Protein AF-A0A6A4H0X2-F1 (afdb_monomer)

Secondary structure (DSSP, 8-state):
----EEEEEEEEEETTEEEEEEEEEETTEEEEEEEEEP------TT--------------------------------------------------------------------S---PPTT---GGG-PPPP-SSS-EEEEEESSS-EEES-IIIIIHHHHTT-TT-EEEEESSHHHHHTT-

Structure (mmCIF, N/CA/C/O backbone):
data_AF-A0A6A4H0X2-F1
#
_entry.id   AF-A0A6A4H0X2-F1
#
loop_
_atom_site.group_PDB
_atom_site.id
_atom_site.type_symbol
_atom_site.label_atom_id
_atom_site.label_alt_id
_atom_site.label_comp_id
_atom_site.label_asym_id
_atom_site.label_entity_id
_atom_site.label_seq_id
_atom_site.pdbx_PDB_ins_code
_atom_site.Cartn_x
_atom_site.Cartn_y
_atom_site.Cartn_z
_atom_site.occupancy
_atom_site.B_iso_or_equiv
_atom_site.auth_seq_id
_atom_site.auth_comp_id
_atom_site.auth_asym_id
_atom_site.auth_atom_id
_atom_site.pdbx_PDB_model_num
ATOM 1 N N . MET A 1 1 ? -25.982 -10.007 22.399 1.00 69.56 1 MET A N 1
ATOM 2 C CA . MET A 1 1 ? -25.183 -8.911 22.996 1.00 69.56 1 MET A CA 1
ATOM 3 C C . MET A 1 1 ? -24.002 -8.639 22.076 1.00 69.56 1 MET A C 1
ATOM 5 O O . MET A 1 1 ? -23.432 -9.602 21.582 1.00 69.56 1 MET A O 1
ATOM 9 N N . ALA A 1 2 ? -23.667 -7.378 21.794 1.00 73.19 2 ALA A N 1
ATOM 10 C CA . ALA A 1 2 ? -22.527 -7.049 20.936 1.00 73.19 2 ALA A CA 1
ATOM 11 C C . ALA A 1 2 ? -21.223 -7.057 21.750 1.00 73.19 2 ALA A C 1
ATOM 13 O O . ALA A 1 2 ? -21.129 -6.372 22.768 1.00 73.19 2 ALA A O 1
ATOM 14 N N . HIS A 1 3 ? -20.213 -7.809 21.307 1.00 80.81 3 HIS A N 1
ATOM 15 C CA . HIS A 1 3 ? -18.890 -7.772 21.929 1.00 80.81 3 HIS A CA 1
ATOM 16 C C . HIS A 1 3 ? -18.131 -6.520 21.482 1.00 80.81 3 HIS A C 1
ATOM 18 O O . HIS A 1 3 ? -17.725 -6.417 20.325 1.00 80.81 3 HIS A O 1
ATOM 24 N N . ARG A 1 4 ? -17.888 -5.601 22.420 1.00 89.62 4 ARG A N 1
ATOM 25 C CA . ARG A 1 4 ? -16.833 -4.591 22.288 1.00 89.62 4 ARG A CA 1
ATOM 26 C C . ARG A 1 4 ? -15.490 -5.228 22.634 1.00 89.62 4 ARG A C 1
ATOM 28 O O . ARG A 1 4 ? -15.392 -5.947 23.627 1.00 89.62 4 ARG A O 1
ATOM 35 N N . ARG A 1 5 ? -14.464 -4.955 21.830 1.00 93.56 5 ARG A N 1
ATOM 36 C CA . ARG A 1 5 ? -13.060 -5.239 22.169 1.00 93.56 5 ARG A CA 1
ATOM 37 C C . ARG A 1 5 ? -12.299 -3.922 22.105 1.00 93.56 5 ARG A C 1
ATOM 39 O O . ARG A 1 5 ? -12.495 -3.167 21.161 1.00 93.56 5 ARG A O 1
ATOM 46 N N . CYS A 1 6 ? -11.468 -3.651 23.101 1.00 93.62 6 CYS A N 1
ATOM 47 C CA . CYS A 1 6 ? -10.600 -2.483 23.133 1.00 93.62 6 CYS A CA 1
ATOM 48 C C . CYS A 1 6 ? -9.176 -2.968 23.399 1.00 93.62 6 CYS A C 1
ATOM 50 O O . CYS A 1 6 ? -8.961 -3.782 24.300 1.00 93.62 6 CYS A O 1
ATOM 52 N N . PHE A 1 7 ? -8.230 -2.498 22.593 1.00 93.12 7 PHE A N 1
ATOM 53 C CA . PHE A 1 7 ? -6.805 -2.745 22.755 1.00 93.12 7 PHE A CA 1
ATOM 54 C C . PHE A 1 7 ? -6.112 -1.407 22.975 1.00 93.12 7 PHE A C 1
ATOM 56 O O . PHE A 1 7 ? -6.380 -0.446 22.257 1.00 93.12 7 PHE A O 1
ATOM 63 N N . HIS A 1 8 ? -5.209 -1.357 23.947 1.00 93.38 8 HIS A N 1
ATOM 64 C CA . HIS A 1 8 ? -4.413 -0.178 24.253 1.00 93.38 8 HIS A CA 1
ATOM 65 C C . HIS A 1 8 ? -2.932 -0.549 24.198 1.00 93.38 8 HIS A C 1
ATOM 67 O O . HIS A 1 8 ? -2.505 -1.500 24.855 1.00 93.38 8 HIS A O 1
ATOM 73 N N . ALA A 1 9 ? -2.158 0.201 23.423 1.00 91.31 9 ALA A N 1
ATOM 74 C CA . ALA A 1 9 ? -0.716 0.055 23.293 1.00 91.31 9 ALA A CA 1
ATOM 75 C C . ALA A 1 9 ? -0.062 1.433 23.405 1.00 91.31 9 ALA A C 1
ATOM 77 O O . ALA A 1 9 ? -0.603 2.415 22.911 1.00 91.31 9 ALA A O 1
ATOM 78 N N . ARG A 1 10 ? 1.114 1.513 24.025 1.00 91.62 10 ARG A N 1
ATOM 79 C CA . ARG A 1 10 ? 1.899 2.749 24.115 1.00 91.62 10 ARG A CA 1
ATOM 80 C C . ARG A 1 10 ? 3.258 2.500 23.479 1.00 91.62 10 ARG A C 1
ATOM 82 O O . ARG A 1 10 ? 3.943 1.552 23.858 1.00 91.62 10 ARG A O 1
ATOM 89 N N . ILE A 1 11 ? 3.613 3.317 22.493 1.00 91.38 11 ILE A N 1
ATOM 90 C CA . ILE A 1 11 ? 4.869 3.213 21.746 1.00 91.38 11 ILE A CA 1
ATOM 91 C C . ILE A 1 11 ? 5.747 4.401 22.120 1.00 91.38 11 ILE A C 1
ATOM 93 O O . ILE A 1 11 ? 5.325 5.552 22.012 1.00 91.38 11 ILE A O 1
ATOM 97 N N . LYS A 1 12 ? 6.980 4.116 22.541 1.00 90.25 12 LYS A N 1
ATOM 98 C CA . LYS A 1 12 ? 8.021 5.117 22.765 1.00 90.25 12 LYS A CA 1
ATOM 99 C C . LYS A 1 12 ? 8.954 5.125 21.554 1.00 90.25 12 LYS A C 1
ATOM 101 O O . LYS A 1 12 ? 9.532 4.090 21.233 1.00 90.25 12 LYS A O 1
ATOM 106 N N . TYR A 1 13 ? 9.053 6.261 20.866 1.00 83.06 13 TYR A N 1
ATOM 107 C CA . TYR A 1 13 ? 9.829 6.395 19.623 1.00 83.06 13 TYR A CA 1
ATOM 108 C C . TYR A 1 13 ? 11.233 6.957 19.861 1.00 83.06 13 TYR A C 1
ATOM 110 O O . TYR A 1 13 ? 12.161 6.579 19.159 1.00 83.06 13 TYR A O 1
ATOM 118 N N . ASN A 1 14 ? 11.370 7.850 20.844 1.00 82.88 14 ASN A N 1
ATOM 119 C CA . ASN A 1 14 ? 12.620 8.448 21.321 1.00 82.88 14 ASN A CA 1
ATOM 120 C C . ASN A 1 14 ? 12.504 8.667 22.839 1.00 82.88 14 ASN A C 1
ATOM 122 O O . ASN A 1 14 ? 11.418 8.494 23.398 1.00 82.88 14 ASN A O 1
ATOM 126 N N . ASP A 1 15 ? 13.582 9.089 23.504 1.00 84.06 15 ASP A N 1
ATOM 127 C CA . ASP A 1 15 ? 13.625 9.253 24.966 1.00 84.06 15 ASP A CA 1
ATOM 128 C C . ASP A 1 15 ? 12.510 10.136 25.552 1.00 84.06 15 ASP A C 1
ATOM 130 O O . ASP A 1 15 ? 12.003 9.815 26.629 1.00 84.06 15 ASP A O 1
ATOM 134 N N . ASP A 1 16 ? 12.034 11.131 24.799 1.00 82.06 16 ASP A N 1
ATOM 135 C CA . ASP A 1 16 ? 10.975 12.055 25.232 1.00 82.06 16 ASP A CA 1
ATOM 136 C C . ASP A 1 16 ? 9.689 11.993 24.382 1.00 82.06 16 ASP A C 1
ATOM 138 O O . ASP A 1 16 ? 8.782 12.800 24.580 1.00 82.06 16 ASP A O 1
ATOM 142 N N . ALA A 1 17 ? 9.588 11.074 23.412 1.00 85.38 17 ALA A N 1
ATOM 143 C CA . ALA A 1 17 ? 8.470 11.028 22.461 1.00 85.38 17 ALA A CA 1
ATOM 144 C C . ALA A 1 17 ? 7.667 9.725 22.568 1.00 85.38 17 ALA A C 1
ATOM 146 O O . ALA A 1 17 ? 8.172 8.636 22.273 1.00 85.38 17 ALA A O 1
ATOM 147 N N . GLU A 1 18 ? 6.387 9.851 22.918 1.00 90.62 18 GLU A N 1
ATOM 148 C CA . GLU A 1 18 ? 5.462 8.730 23.099 1.00 90.62 18 GLU A CA 1
ATOM 149 C C . GLU A 1 18 ? 4.174 8.928 22.290 1.00 90.62 18 GLU A C 1
ATOM 151 O O . GLU A 1 18 ? 3.680 10.051 22.149 1.00 90.62 18 GLU A O 1
ATOM 156 N N . ALA A 1 19 ? 3.592 7.830 21.806 1.00 90.81 19 ALA A N 1
ATOM 157 C CA . ALA A 1 19 ? 2.204 7.810 21.362 1.00 90.81 19 ALA A CA 1
ATOM 158 C C . ALA A 1 19 ? 1.408 6.718 22.077 1.00 90.81 19 ALA A C 1
ATOM 160 O O . ALA A 1 19 ? 1.847 5.568 22.171 1.00 90.81 19 ALA A O 1
ATOM 161 N N . ASP A 1 20 ? 0.208 7.076 22.522 1.00 91.75 20 ASP A N 1
ATOM 162 C CA . ASP A 1 20 ? -0.813 6.120 22.941 1.00 91.75 20 ASP A CA 1
ATOM 163 C C . ASP A 1 20 ? -1.655 5.732 21.722 1.00 91.75 20 ASP A C 1
ATOM 165 O O . ASP A 1 20 ? -2.138 6.597 20.991 1.00 91.75 20 ASP A O 1
ATOM 169 N N . ILE A 1 21 ? -1.847 4.435 21.504 1.00 90.31 21 ILE A N 1
ATOM 170 C CA . ILE A 1 21 ? -2.659 3.853 20.435 1.00 90.31 21 ILE A CA 1
ATOM 171 C C . ILE A 1 21 ? -3.807 3.087 21.086 1.00 90.31 21 ILE A C 1
ATOM 173 O O . ILE A 1 21 ? -3.590 2.136 21.838 1.00 90.31 21 ILE A O 1
ATOM 177 N N . THR A 1 22 ? -5.037 3.475 20.764 1.00 92.31 22 THR A N 1
ATOM 178 C CA . THR A 1 22 ? -6.257 2.778 21.185 1.00 92.31 22 THR A CA 1
ATOM 179 C C . THR A 1 22 ? -6.975 2.237 19.958 1.00 92.31 22 THR A C 1
ATOM 181 O O . THR A 1 22 ? -7.306 3.000 19.051 1.00 92.31 22 THR A O 1
ATOM 184 N N . ILE A 1 23 ? -7.225 0.929 19.928 1.00 89.56 23 ILE A N 1
ATOM 185 C CA . ILE A 1 23 ? -7.974 0.251 18.867 1.00 89.56 23 ILE A CA 1
ATOM 186 C C . ILE A 1 23 ? -9.284 -0.264 19.464 1.00 89.56 23 ILE A C 1
ATOM 188 O O . ILE A 1 23 ? -9.283 -1.212 20.253 1.00 89.56 23 ILE A O 1
ATOM 192 N N . GLU A 1 24 ? -10.404 0.342 19.079 1.00 90.69 24 GLU A N 1
ATOM 193 C CA . GLU A 1 24 ? -11.743 -0.101 19.469 1.00 90.69 24 GLU A CA 1
ATOM 194 C C . GLU A 1 24 ? -12.426 -0.855 18.325 1.00 90.69 24 GLU A C 1
ATOM 196 O O . GLU A 1 24 ? -12.634 -0.314 17.240 1.00 90.69 24 GLU A O 1
ATOM 201 N N . CYS A 1 25 ? -12.840 -2.094 18.582 1.00 86.69 25 CYS A N 1
ATOM 202 C CA . CYS A 1 25 ? -13.628 -2.901 17.655 1.00 86.69 25 CYS A CA 1
ATOM 203 C C . CYS A 1 25 ? -15.083 -2.976 18.140 1.00 86.69 25 CYS A C 1
ATOM 205 O O . CYS A 1 25 ? -15.364 -3.511 19.221 1.00 86.69 25 CYS A O 1
ATOM 207 N N . HIS A 1 26 ? -16.017 -2.481 17.327 1.00 88.94 26 HIS A N 1
ATOM 208 C CA . HIS A 1 26 ? -17.450 -2.466 17.625 1.00 88.94 26 HIS A CA 1
ATOM 209 C C . HIS A 1 26 ? -18.278 -2.678 16.354 1.00 88.94 26 HIS A C 1
ATOM 211 O O . HIS A 1 26 ? -18.141 -1.927 15.395 1.00 88.94 26 HIS A O 1
ATOM 217 N N . ASN A 1 27 ? -19.169 -3.676 16.349 1.00 83.94 27 ASN A N 1
ATOM 218 C CA . ASN A 1 27 ? -20.097 -3.962 15.242 1.00 83.94 27 ASN A CA 1
ATOM 219 C C . ASN A 1 27 ? -19.425 -3.989 13.851 1.00 83.94 27 ASN A C 1
ATOM 221 O O . ASN A 1 27 ? -19.920 -3.390 12.901 1.00 83.94 27 ASN A O 1
ATOM 225 N N . ASN A 1 28 ? -18.287 -4.685 13.747 1.00 78.81 28 ASN A N 1
ATOM 226 C CA . ASN A 1 28 ? -17.459 -4.796 12.537 1.00 78.81 28 ASN A CA 1
ATOM 227 C C . ASN A 1 28 ? -16.791 -3.488 12.049 1.00 78.81 28 ASN A C 1
ATOM 229 O O . ASN A 1 28 ? -16.163 -3.487 10.996 1.00 78.81 28 ASN A O 1
ATOM 233 N N . MET A 1 29 ? -16.874 -2.399 12.819 1.00 75.81 29 MET A N 1
ATOM 234 C CA . MET A 1 29 ? -16.047 -1.202 12.654 1.00 75.81 29 MET A CA 1
ATOM 235 C C . MET A 1 29 ? -14.823 -1.302 13.572 1.00 75.81 29 MET A C 1
ATOM 237 O O . MET A 1 29 ? -14.950 -1.693 14.737 1.00 75.81 29 MET A O 1
ATOM 241 N N . VAL A 1 30 ? -13.654 -0.927 13.053 1.00 82.12 30 VAL A N 1
ATOM 242 C CA . VAL A 1 30 ? -12.416 -0.763 13.825 1.00 82.12 30 VAL A CA 1
ATOM 243 C C . VAL A 1 30 ? -12.054 0.717 13.826 1.00 82.12 30 VAL A C 1
ATOM 245 O O . VAL A 1 30 ? -11.853 1.303 12.764 1.00 82.12 30 VAL A O 1
ATOM 248 N N . THR A 1 31 ? -11.980 1.311 15.013 1.00 83.06 31 THR A N 1
ATOM 249 C CA . THR A 1 31 ? -11.535 2.689 15.228 1.00 83.06 31 THR A CA 1
ATOM 250 C C . THR A 1 31 ? -10.136 2.659 15.822 1.00 83.06 31 THR A C 1
ATOM 252 O O . THR A 1 31 ? -9.965 2.196 16.948 1.00 83.06 31 THR A O 1
ATOM 255 N N . THR A 1 32 ? -9.148 3.181 15.098 1.00 85.69 32 THR A N 1
ATOM 256 C CA . THR A 1 32 ? -7.786 3.369 15.615 1.00 85.69 32 THR A CA 1
ATOM 257 C C . THR A 1 32 ? -7.566 4.842 15.929 1.00 85.69 32 THR A C 1
ATOM 259 O O . THR A 1 32 ? -7.450 5.657 15.016 1.00 85.69 32 THR A O 1
ATOM 262 N N . THR A 1 33 ? -7.480 5.165 17.215 1.00 84.38 33 THR A N 1
ATOM 263 C CA . THR A 1 33 ? -7.109 6.489 17.723 1.00 84.38 33 THR A CA 1
ATOM 264 C C . THR A 1 33 ? -5.638 6.463 18.117 1.00 84.38 33 THR A C 1
ATOM 266 O O . THR A 1 33 ? -5.214 5.556 18.833 1.00 84.38 33 THR A O 1
ATOM 269 N N . VAL A 1 34 ? -4.865 7.466 17.704 1.00 86.75 34 VAL A N 1
ATOM 270 C CA . VAL A 1 34 ? -3.481 7.653 18.160 1.00 86.75 34 VAL A CA 1
ATOM 271 C C . VAL A 1 34 ? -3.331 9.053 18.732 1.00 86.75 34 VAL A C 1
ATOM 273 O O . VAL A 1 34 ? -3.768 10.026 18.119 1.00 86.75 34 VAL A O 1
ATOM 276 N N . VAL A 1 35 ? -2.709 9.154 19.903 1.00 88.50 35 VAL A N 1
ATOM 277 C CA . VAL A 1 35 ? -2.444 10.416 20.594 1.00 88.50 35 VAL A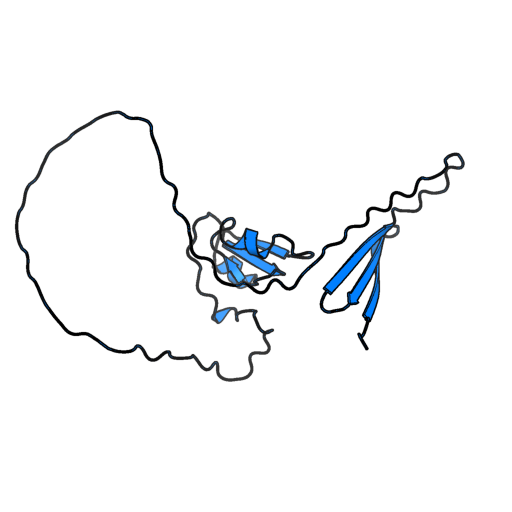 CA 1
ATOM 278 C C . VAL A 1 35 ? -0.940 10.558 20.763 1.00 88.50 35 VAL A C 1
ATOM 280 O O . VAL A 1 35 ? -0.332 9.853 21.565 1.00 88.50 35 VAL A O 1
ATOM 283 N N . PHE A 1 36 ? -0.339 11.478 20.012 1.00 86.00 36 PHE A N 1
ATOM 284 C CA . PHE A 1 36 ? 1.063 11.848 20.179 1.00 86.00 36 PHE A CA 1
ATOM 285 C C . PHE A 1 36 ? 1.208 12.798 21.367 1.00 86.00 36 PHE A C 1
ATOM 287 O O . PHE A 1 36 ? 0.575 13.858 21.398 1.00 86.00 36 PHE A O 1
ATOM 294 N N . ARG A 1 37 ? 2.059 12.441 22.330 1.00 83.94 37 ARG A N 1
ATOM 295 C CA . ARG A 1 37 ? 2.452 13.339 23.418 1.00 83.94 37 ARG A CA 1
ATOM 296 C C . ARG A 1 37 ? 3.769 14.016 23.027 1.00 83.94 37 ARG A C 1
ATOM 298 O O . ARG A 1 37 ? 4.749 13.304 22.798 1.00 83.94 37 ARG A O 1
ATOM 305 N N . PRO A 1 38 ? 3.819 15.356 22.913 1.00 79.75 38 PRO A N 1
ATOM 306 C CA . PRO A 1 38 ? 5.094 16.040 22.751 1.00 79.75 38 PRO A CA 1
ATOM 307 C C . PRO A 1 38 ? 5.959 15.834 24.007 1.00 79.75 38 PRO A C 1
ATOM 309 O O . PRO A 1 38 ? 5.399 15.613 25.088 1.00 79.75 38 PRO A O 1
ATOM 312 N N . PRO A 1 39 ? 7.294 15.955 23.887 1.00 77.69 39 PRO A N 1
ATOM 313 C CA . PRO A 1 39 ? 8.191 16.034 25.031 1.00 77.69 39 PRO A CA 1
ATOM 314 C C . PRO A 1 39 ? 7.661 16.998 26.087 1.00 77.69 39 PRO A C 1
ATOM 316 O O . PRO A 1 39 ? 7.224 18.105 25.757 1.00 77.69 39 PRO A O 1
ATOM 319 N N . ALA A 1 40 ? 7.727 16.595 27.355 1.00 73.56 40 ALA A N 1
ATOM 320 C CA . ALA A 1 40 ? 7.512 17.515 28.458 1.00 73.56 40 ALA A CA 1
ATOM 321 C C . ALA A 1 40 ? 8.663 18.530 28.448 1.00 73.56 40 ALA A C 1
ATOM 323 O O . ALA A 1 40 ? 9.742 18.263 28.973 1.00 73.56 40 ALA A O 1
ATOM 324 N N . THR A 1 41 ? 8.456 19.681 27.801 1.00 73.38 41 THR A N 1
ATOM 325 C CA . THR A 1 41 ? 9.399 20.798 27.884 1.00 73.38 41 THR A CA 1
ATOM 326 C C . THR A 1 41 ? 9.601 21.133 29.359 1.00 73.38 41 THR A C 1
ATOM 328 O O . THR A 1 41 ? 8.590 21.360 30.029 1.00 73.38 41 THR A O 1
ATOM 331 N N . PRO A 1 42 ? 10.848 21.156 29.869 1.00 76.31 42 PRO A N 1
ATOM 332 C CA . PRO A 1 42 ? 11.107 21.420 31.279 1.00 76.31 42 PRO A CA 1
ATOM 333 C C . PRO A 1 42 ? 10.451 22.742 31.679 1.00 76.31 42 PRO A C 1
ATOM 335 O O . PRO A 1 42 ? 10.579 23.730 30.952 1.00 76.31 42 PRO A O 1
ATOM 338 N N . ASP A 1 43 ? 9.712 22.716 32.792 1.00 57.97 43 ASP A N 1
ATOM 339 C CA . ASP A 1 43 ? 8.753 23.755 33.172 1.00 57.97 43 ASP A CA 1
ATOM 340 C C . ASP A 1 43 ? 9.341 25.164 33.054 1.00 57.97 43 ASP A C 1
ATOM 342 O O . ASP A 1 43 ? 10.184 25.582 33.849 1.00 57.97 43 ASP A O 1
ATOM 346 N N . SER A 1 44 ? 8.847 25.920 32.071 1.00 63.47 44 SER A N 1
ATOM 347 C CA . SER A 1 44 ? 9.063 27.360 31.988 1.00 63.47 44 SER A CA 1
ATOM 348 C C . SER A 1 44 ? 7.879 28.032 32.692 1.00 63.47 44 SER A C 1
ATOM 350 O O . SER A 1 44 ? 6.763 28.011 32.160 1.00 63.47 44 SER A O 1
ATOM 352 N N . PRO A 1 45 ? 8.053 28.567 33.916 1.00 67.00 45 PRO A N 1
ATOM 353 C CA . PRO A 1 45 ? 6.936 28.884 34.801 1.00 67.00 45 PRO A CA 1
ATOM 354 C C . PRO A 1 45 ? 6.257 30.203 34.405 1.00 67.00 45 PRO A C 1
ATOM 356 O O . PRO A 1 45 ? 6.504 31.240 35.022 1.00 67.00 45 PRO A O 1
ATOM 359 N N . SER A 1 46 ? 5.435 30.216 33.346 1.00 56.72 46 SER A N 1
ATOM 360 C CA . SER A 1 46 ? 4.612 31.403 33.015 1.00 56.72 46 SER A CA 1
ATOM 361 C C . SER A 1 46 ? 3.429 31.243 32.042 1.00 56.72 46 SER A C 1
ATOM 363 O O . SER A 1 46 ? 2.707 32.227 31.880 1.00 56.72 46 SER A O 1
ATOM 365 N N . GLN A 1 47 ? 3.161 30.090 31.403 1.00 59.12 47 GLN A N 1
ATOM 366 C CA . GLN A 1 47 ? 2.036 29.985 30.446 1.00 59.12 47 GLN A CA 1
ATOM 367 C C . GLN A 1 47 ? 1.013 28.870 30.735 1.00 59.12 47 GLN A C 1
ATOM 369 O O . GLN A 1 47 ? 1.390 27.734 31.010 1.00 59.12 47 GLN A O 1
ATOM 374 N N . PRO A 1 48 ? -0.304 29.150 30.602 1.00 62.59 48 PRO A N 1
ATOM 375 C CA . PRO A 1 48 ? -1.333 28.117 30.598 1.00 62.59 48 PRO A CA 1
ATOM 376 C C . PRO A 1 48 ? -1.297 27.349 29.266 1.00 62.59 48 PRO A C 1
ATOM 378 O O . PRO A 1 48 ? -1.788 27.819 28.237 1.00 62.59 48 PRO A O 1
ATOM 381 N N . HIS A 1 49 ? -0.708 26.154 29.281 1.00 52.66 49 HIS A N 1
ATOM 382 C CA . HIS A 1 49 ? -0.559 25.318 28.090 1.00 52.66 49 HIS A CA 1
ATOM 383 C C . HIS A 1 49 ? -1.912 24.792 27.584 1.00 52.66 49 HIS A C 1
ATOM 385 O O . HIS A 1 49 ? -2.572 23.968 28.219 1.00 52.66 49 HIS A O 1
ATOM 391 N N . ARG A 1 50 ? -2.313 25.234 26.387 1.00 51.75 50 ARG A N 1
ATOM 392 C CA . ARG A 1 50 ? -3.490 24.716 25.679 1.00 51.75 50 ARG A CA 1
ATOM 393 C C . ARG A 1 50 ? -3.136 23.410 24.962 1.00 51.75 50 ARG A C 1
ATOM 395 O O . ARG A 1 50 ? -2.698 23.432 23.811 1.00 51.75 50 ARG A O 1
ATOM 402 N N . SER A 1 51 ? -3.350 22.275 25.628 1.00 56.28 51 SER A N 1
ATOM 403 C CA . SER A 1 51 ? -3.172 20.943 25.032 1.00 56.28 51 SER A CA 1
ATOM 404 C C . SER A 1 51 ? -3.993 20.803 23.749 1.00 56.28 51 SER A C 1
ATOM 406 O O . SER A 1 51 ? -5.223 20.779 23.780 1.00 56.28 51 SER A O 1
ATOM 408 N N . THR A 1 52 ? -3.311 20.716 22.607 1.00 49.22 52 THR A N 1
ATOM 409 C CA . THR A 1 52 ? -3.953 20.596 21.293 1.00 49.22 52 THR A CA 1
ATOM 410 C C . THR A 1 52 ? -3.983 19.125 20.890 1.00 49.22 52 THR A C 1
ATOM 412 O O . THR A 1 52 ? -3.070 18.629 20.238 1.00 49.22 52 THR A O 1
ATOM 415 N N . SER A 1 53 ? -5.026 18.413 21.323 1.00 47.31 53 SER A N 1
ATOM 416 C CA . SER A 1 53 ? -5.266 17.025 20.916 1.00 47.31 53 SER A CA 1
ATOM 417 C C . SER A 1 53 ? -5.732 16.984 19.463 1.00 47.31 53 SER A C 1
ATOM 419 O O . SER A 1 53 ? -6.824 17.463 19.152 1.00 47.31 53 SER A O 1
ATOM 421 N N . VAL A 1 54 ? -4.931 16.392 18.578 1.00 47.53 54 VAL A N 1
ATOM 422 C CA . VAL A 1 54 ? -5.311 16.137 17.183 1.00 47.53 54 VAL A CA 1
ATOM 423 C C . VAL A 1 54 ? -5.799 14.697 17.075 1.00 47.53 54 VAL A C 1
ATOM 425 O O . VAL A 1 54 ? -5.020 13.778 16.840 1.00 47.53 54 VAL A O 1
ATOM 428 N N . SER A 1 55 ? -7.100 14.499 17.276 1.00 45.97 55 SER A N 1
ATOM 429 C CA . SER A 1 55 ? -7.735 13.190 17.113 1.00 45.97 55 SER A CA 1
ATOM 430 C C . SER A 1 55 ? -8.058 12.943 15.641 1.00 45.97 55 SER A C 1
ATOM 432 O O . SER A 1 55 ? -8.870 13.664 15.061 1.00 45.97 55 SER A O 1
ATOM 434 N N . TYR A 1 56 ? -7.462 11.911 15.047 1.00 53.62 56 TYR A N 1
ATOM 435 C CA . TYR A 1 56 ? -7.868 11.403 13.739 1.00 53.62 56 TYR A CA 1
ATOM 436 C C . TYR A 1 56 ? -8.706 10.133 13.889 1.00 53.62 56 TYR A C 1
ATOM 438 O O . TYR A 1 56 ? -8.311 9.199 14.583 1.00 53.62 56 TYR A O 1
ATOM 446 N N . THR A 1 57 ? -9.857 10.101 13.215 1.00 44.25 57 THR A N 1
ATOM 447 C CA . THR A 1 57 ? -10.786 8.966 13.238 1.00 44.25 57 THR A CA 1
ATOM 448 C C . THR A 1 57 ? -10.948 8.418 11.826 1.00 44.25 57 THR A C 1
ATOM 450 O O . THR A 1 57 ? -11.705 8.961 11.022 1.00 44.25 57 THR A O 1
ATOM 453 N N . THR A 1 58 ? -10.241 7.333 11.509 1.00 50.50 58 THR A N 1
ATOM 454 C CA . THR A 1 58 ? -10.384 6.654 10.213 1.00 50.50 58 THR A CA 1
ATOM 455 C C . THR A 1 58 ? -11.537 5.655 10.282 1.00 50.50 58 THR A C 1
ATOM 457 O O . THR A 1 58 ? -11.388 4.549 10.798 1.00 50.50 58 THR A O 1
ATOM 460 N N . HIS A 1 59 ? -12.706 6.044 9.775 1.00 44.75 59 HIS A N 1
ATOM 461 C CA . HIS A 1 59 ? -13.883 5.176 9.722 1.00 44.75 59 HIS A CA 1
ATOM 462 C C . HIS A 1 59 ? -13.815 4.212 8.529 1.00 44.75 59 HIS A C 1
ATOM 464 O O . HIS A 1 59 ? -14.229 4.555 7.422 1.00 44.75 59 HIS A O 1
ATOM 470 N N . HIS A 1 60 ? -13.360 2.980 8.756 1.00 45.84 60 HIS A N 1
ATOM 471 C CA . HIS A 1 60 ? -13.520 1.907 7.774 1.00 45.84 60 HIS A CA 1
ATOM 472 C C . HIS A 1 60 ? -14.919 1.281 7.896 1.00 45.84 60 HIS A C 1
ATOM 474 O O . HIS A 1 60 ? -15.182 0.505 8.817 1.00 45.84 60 HIS A O 1
ATOM 480 N N . LEU A 1 61 ? -15.815 1.597 6.953 1.00 47.34 61 LEU A N 1
ATOM 481 C CA . LEU A 1 61 ? -16.990 0.760 6.692 1.00 47.34 61 LEU A CA 1
ATOM 482 C C . LEU A 1 61 ? -16.600 -0.404 5.763 1.00 47.34 61 LEU A C 1
ATOM 484 O O . LEU A 1 61 ? -15.881 -0.178 4.788 1.00 47.34 61 LEU A O 1
ATOM 488 N N . PRO A 1 62 ? -17.134 -1.619 5.977 1.00 41.47 62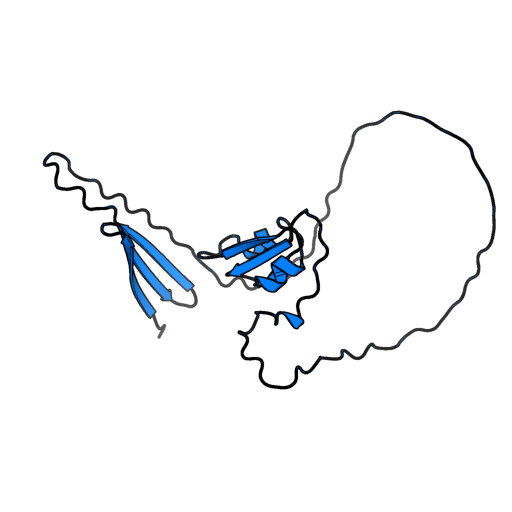 PRO A N 1
ATOM 489 C CA . PRO A 1 62 ? -17.055 -2.690 4.991 1.00 41.47 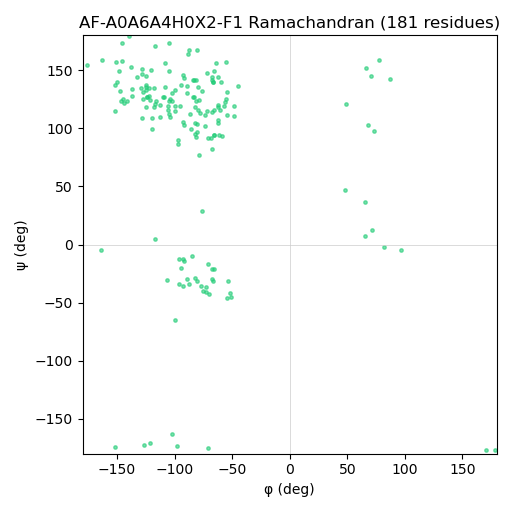62 PRO A CA 1
ATOM 490 C C . PRO A 1 62 ? -17.974 -2.362 3.801 1.00 41.47 62 PRO A C 1
ATOM 492 O O . PRO A 1 62 ? -19.166 -2.676 3.815 1.00 41.47 62 PRO A O 1
ATOM 495 N N . GLN A 1 63 ? -17.441 -1.704 2.768 1.00 43.91 63 GLN A N 1
ATOM 496 C CA . GLN A 1 63 ? -18.184 -1.471 1.528 1.00 43.91 63 GLN A CA 1
ATOM 497 C C . GLN A 1 63 ? -18.296 -2.765 0.715 1.00 43.91 63 GLN A C 1
ATOM 499 O O . GLN A 1 63 ? -17.323 -3.265 0.160 1.00 43.91 63 GLN A O 1
ATOM 504 N N . ASN A 1 64 ? -19.521 -3.282 0.634 1.00 46.72 64 ASN A N 1
ATOM 505 C CA . ASN A 1 64 ? -19.906 -4.370 -0.256 1.00 46.72 64 ASN A CA 1
ATOM 506 C C . ASN A 1 64 ? -20.130 -3.807 -1.680 1.00 46.72 64 ASN A C 1
ATOM 508 O O . ASN A 1 64 ? -21.037 -2.985 -1.846 1.00 46.72 64 ASN A O 1
ATOM 512 N N . PRO A 1 65 ? -19.338 -4.183 -2.703 1.00 51.88 65 PRO A N 1
ATOM 513 C CA . PRO A 1 65 ? -19.444 -3.587 -4.032 1.00 51.88 65 PRO A CA 1
ATOM 514 C C . PRO A 1 65 ? -20.598 -4.209 -4.833 1.00 51.88 65 PRO A C 1
ATOM 516 O O . PRO A 1 65 ? -20.482 -5.307 -5.376 1.00 51.88 65 PRO A O 1
ATOM 519 N N . ILE A 1 66 ? -21.714 -3.484 -4.947 1.00 47.50 66 ILE A N 1
ATOM 520 C CA . ILE A 1 66 ? -22.795 -3.811 -5.889 1.00 47.50 66 ILE A CA 1
ATOM 521 C C . ILE A 1 66 ? -22.517 -3.125 -7.234 1.00 47.50 66 ILE A C 1
ATOM 523 O O . ILE A 1 66 ? -22.108 -1.966 -7.286 1.00 47.50 66 ILE A O 1
ATOM 527 N N . ALA A 1 67 ? -22.723 -3.867 -8.323 1.00 51.03 67 ALA A N 1
ATOM 528 C CA . ALA A 1 67 ? -22.378 -3.468 -9.683 1.00 51.03 67 ALA A CA 1
ATOM 529 C C . ALA A 1 67 ? -23.116 -2.209 -10.186 1.00 51.03 67 ALA A C 1
ATOM 531 O O . ALA A 1 67 ? -24.312 -2.035 -9.955 1.00 51.03 67 ALA A O 1
ATOM 532 N N . GLY A 1 68 ? -22.409 -1.391 -10.973 1.00 37.59 68 GLY A N 1
ATOM 533 C CA . GLY A 1 68 ? -22.955 -0.252 -11.715 1.00 37.59 68 GLY A CA 1
ATOM 534 C C . GLY A 1 68 ? -22.131 0.027 -12.976 1.00 37.59 68 GLY A C 1
ATOM 535 O O . GLY A 1 68 ? -20.951 0.357 -12.892 1.00 37.59 68 GLY A O 1
ATOM 536 N N . SER A 1 69 ? -22.744 -0.157 -14.147 1.00 51.56 69 SER A N 1
ATOM 537 C CA . SER A 1 69 ? -22.119 -0.029 -15.476 1.00 51.56 69 SER A CA 1
ATOM 538 C C . SER A 1 69 ? -22.003 1.436 -15.964 1.00 51.56 69 SER A C 1
ATOM 540 O O . SER A 1 69 ? -22.570 2.333 -15.340 1.00 51.56 69 SER A O 1
ATOM 542 N N . PRO A 1 70 ? -21.226 1.721 -17.035 1.00 61.78 70 PRO A N 1
ATOM 543 C CA . PRO A 1 70 ? -20.664 3.053 -17.273 1.00 61.78 70 PRO A CA 1
ATOM 544 C C . PRO A 1 70 ? -21.580 3.992 -18.070 1.00 61.78 70 PRO A C 1
ATOM 546 O O . PRO A 1 70 ? -22.474 3.553 -18.790 1.00 61.78 70 PRO A O 1
ATOM 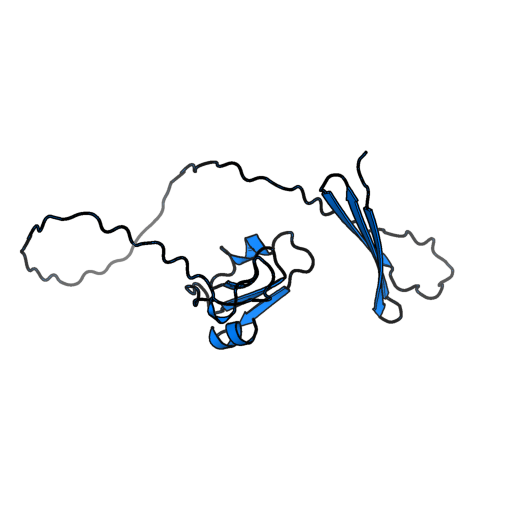549 N N . SER A 1 71 ? -21.269 5.293 -18.030 1.00 45.91 71 SER A N 1
ATOM 550 C CA . SER A 1 71 ? -21.841 6.294 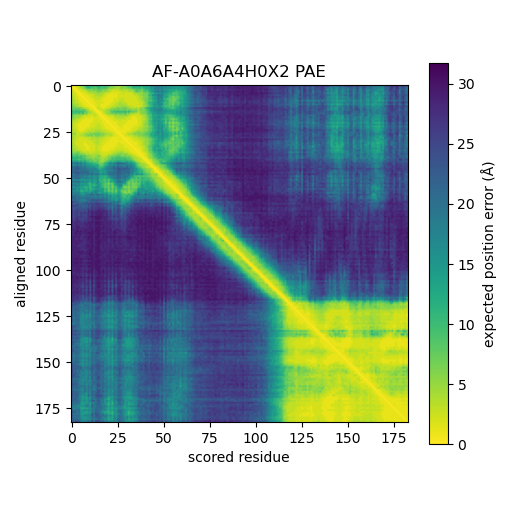-18.936 1.00 45.91 71 SER A CA 1
ATOM 551 C C . SER A 1 71 ? -20.742 7.055 -19.677 1.00 45.91 71 SER A C 1
ATOM 553 O O . SER A 1 71 ? -19.811 7.589 -19.076 1.00 45.91 71 SER A O 1
ATOM 555 N N . LEU A 1 72 ? -20.854 7.079 -21.004 1.00 56.75 72 LEU A N 1
ATOM 556 C CA . LEU A 1 72 ? -19.965 7.800 -21.909 1.00 56.75 72 LEU A CA 1
ATOM 557 C C . LEU A 1 72 ? -20.367 9.278 -21.979 1.00 56.75 72 LEU A C 1
ATOM 559 O O . LEU A 1 72 ? -21.546 9.608 -22.098 1.00 56.75 72 LEU A O 1
ATOM 563 N N . SER A 1 73 ? -19.390 10.179 -22.046 1.00 48.03 73 SER A N 1
ATOM 564 C CA . SER A 1 73 ? -19.603 11.512 -22.617 1.00 48.03 73 SER A CA 1
ATOM 565 C C . SER A 1 73 ? -18.364 11.972 -23.372 1.00 48.03 73 SER A C 1
ATOM 567 O O . SER A 1 73 ? -17.256 12.003 -22.848 1.00 48.03 73 SER A O 1
ATOM 569 N N . ALA A 1 74 ? -18.575 12.259 -24.653 1.00 46.53 74 ALA A N 1
ATOM 570 C CA . ALA A 1 74 ? -17.554 12.657 -25.614 1.00 46.53 74 ALA A CA 1
ATOM 571 C C . ALA A 1 74 ? -17.507 14.190 -25.785 1.00 46.53 74 ALA A C 1
ATOM 573 O O . ALA A 1 74 ? -18.288 14.901 -25.159 1.00 46.53 74 ALA A O 1
ATOM 574 N N . ARG A 1 75 ? -16.691 14.641 -26.760 1.00 47.91 75 ARG A N 1
ATOM 575 C CA . ARG A 1 75 ? -16.550 16.005 -27.335 1.00 47.91 75 ARG A CA 1
ATOM 576 C C . ARG A 1 75 ? -15.578 16.978 -26.627 1.00 47.91 75 ARG A C 1
ATOM 578 O O . ARG A 1 75 ? -15.564 17.041 -25.412 1.00 47.91 75 ARG A O 1
ATOM 585 N N . ARG A 1 76 ? -14.819 17.840 -27.342 1.00 44.69 76 ARG A N 1
ATOM 586 C CA . ARG A 1 76 ? -14.416 17.910 -28.784 1.00 44.69 76 ARG A CA 1
ATOM 587 C C . ARG A 1 76 ? -13.444 19.093 -29.014 1.00 44.69 76 ARG A C 1
ATOM 589 O O . ARG A 1 76 ? -13.674 20.138 -28.419 1.00 44.69 76 ARG A O 1
ATOM 596 N N . THR A 1 77 ? -12.594 19.021 -30.058 1.00 42.16 77 THR A N 1
ATOM 597 C CA . THR A 1 77 ? -11.949 20.172 -30.779 1.00 42.16 77 THR A CA 1
ATOM 598 C C . THR A 1 77 ? -10.927 21.013 -29.974 1.00 42.16 77 THR A C 1
ATOM 600 O O . THR A 1 77 ? -11.042 21.099 -28.766 1.00 42.16 77 THR A O 1
ATOM 603 N N . THR A 1 78 ? -9.889 21.677 -30.515 1.00 49.03 78 THR A N 1
ATOM 604 C CA . THR A 1 78 ? -9.296 21.848 -31.878 1.00 49.03 78 THR A CA 1
ATOM 605 C C . THR A 1 78 ? -7.774 21.494 -31.807 1.00 49.03 78 THR A C 1
ATOM 607 O O . THR A 1 78 ? -7.362 21.002 -30.765 1.00 49.03 78 THR A O 1
ATOM 610 N N . ARG A 1 79 ? -6.853 21.647 -32.783 1.00 42.59 79 ARG A N 1
ATOM 611 C CA . ARG A 1 79 ? -6.809 22.179 -34.174 1.00 42.59 79 ARG A CA 1
ATOM 612 C C . ARG A 1 79 ? -5.685 21.440 -34.963 1.00 42.59 79 ARG A C 1
ATOM 614 O O . ARG A 1 79 ? -5.070 20.523 -34.437 1.00 42.59 79 ARG A O 1
ATOM 621 N N . ALA A 1 80 ? -5.409 21.854 -36.202 1.00 46.44 80 ALA A N 1
ATOM 622 C CA . ALA A 1 80 ? -4.254 21.479 -37.050 1.00 46.44 80 ALA A CA 1
ATOM 623 C C . ALA A 1 80 ? -3.458 22.771 -37.431 1.00 46.44 80 ALA A C 1
ATOM 625 O O . ALA A 1 80 ? -3.860 23.826 -36.921 1.00 46.44 80 ALA A O 1
ATOM 626 N N . PRO A 1 81 ? -2.445 22.801 -38.342 1.00 61.75 81 PRO A N 1
ATOM 627 C CA . PRO A 1 81 ? -1.798 21.720 -39.114 1.00 61.75 81 PRO A CA 1
ATOM 628 C C . PRO A 1 81 ? -0.249 21.831 -39.244 1.00 61.75 81 PRO A C 1
ATOM 630 O O . PRO A 1 81 ? 0.363 22.823 -38.857 1.00 61.75 81 PRO A O 1
ATOM 633 N N . SER A 1 82 ? 0.387 20.875 -39.929 1.00 45.19 82 SER A N 1
ATOM 634 C CA . SER A 1 82 ? 1.368 21.164 -41.004 1.00 45.19 82 SER A CA 1
ATOM 635 C C . SER A 1 82 ? 1.611 19.918 -41.871 1.00 45.19 82 SER A C 1
ATOM 637 O O . SER A 1 82 ? 1.268 18.807 -41.474 1.00 45.19 82 SER A O 1
ATOM 639 N N . CYS A 1 83 ? 2.106 20.135 -43.094 1.00 47.09 83 CYS A N 1
ATOM 640 C CA . CYS A 1 83 ? 2.343 19.121 -44.135 1.00 47.09 83 CYS A CA 1
ATOM 641 C C . CYS A 1 83 ? 3.543 18.197 -43.749 1.00 47.09 83 CYS A C 1
ATOM 643 O O . CYS A 1 83 ? 4.040 18.320 -42.636 1.00 47.09 83 CYS A O 1
ATOM 645 N N . TRP A 1 84 ? 4.066 17.239 -44.529 1.00 49.00 84 TRP A N 1
ATOM 646 C CA . TRP A 1 84 ? 4.423 17.235 -45.962 1.00 49.00 84 TRP A CA 1
ATOM 647 C C . TRP A 1 84 ? 4.232 15.834 -46.582 1.00 49.00 84 TRP A C 1
ATOM 649 O O . TRP A 1 84 ? 4.401 14.822 -45.909 1.00 49.00 84 TRP A O 1
ATOM 659 N N . SER A 1 85 ? 3.892 15.778 -47.872 1.00 48.19 85 SER A N 1
ATOM 660 C CA . SER A 1 85 ? 3.651 14.534 -48.625 1.00 48.19 85 SER A CA 1
ATOM 661 C C . SER A 1 85 ? 4.917 14.016 -49.312 1.00 48.19 85 SER A C 1
ATOM 663 O O . SER A 1 85 ? 5.602 14.826 -49.929 1.00 48.19 85 SER A O 1
ATOM 665 N N . THR A 1 86 ? 5.124 12.690 -49.372 1.00 50.19 86 THR A N 1
ATOM 666 C CA . THR A 1 86 ? 5.965 12.051 -50.411 1.00 50.19 86 THR A CA 1
ATOM 667 C C . THR A 1 86 ? 5.457 10.652 -50.800 1.00 50.19 86 THR A C 1
ATOM 669 O O . THR A 1 86 ? 5.359 9.771 -49.958 1.00 50.19 86 THR A O 1
ATOM 672 N N . ALA A 1 87 ? 5.197 10.495 -52.104 1.00 53.38 87 ALA A N 1
ATOM 673 C CA . ALA A 1 87 ? 5.191 9.291 -52.954 1.00 53.38 87 ALA A CA 1
ATOM 674 C C . ALA A 1 87 ? 4.455 7.986 -52.550 1.00 53.38 87 ALA A C 1
ATOM 676 O O . ALA A 1 87 ? 4.804 7.260 -51.625 1.00 53.38 87 ALA A O 1
ATOM 677 N N . SER A 1 88 ? 3.520 7.629 -53.431 1.00 50.97 88 SER A N 1
ATOM 678 C CA . SER A 1 88 ? 2.827 6.350 -53.614 1.00 50.97 88 SER A CA 1
ATOM 679 C C . SER A 1 88 ? 3.727 5.122 -53.830 1.00 50.97 88 SER A C 1
ATOM 681 O O . SER A 1 88 ? 4.789 5.221 -54.439 1.00 50.97 88 SER A O 1
ATOM 683 N N . THR A 1 89 ? 3.197 3.927 -53.540 1.00 52.31 89 THR A N 1
ATOM 684 C CA . THR A 1 89 ? 3.354 2.723 -54.389 1.00 52.31 89 THR A CA 1
ATOM 685 C C . THR A 1 89 ? 2.142 1.803 -54.205 1.00 52.31 89 THR A C 1
ATOM 687 O O . THR A 1 89 ? 1.657 1.619 -53.092 1.00 52.31 89 THR A O 1
ATOM 690 N N . THR A 1 90 ? 1.638 1.253 -55.311 1.00 48.34 90 THR A N 1
ATOM 691 C CA . THR A 1 90 ? 0.400 0.461 -55.393 1.00 48.34 90 THR A CA 1
ATOM 692 C C . THR A 1 90 ? 0.712 -1.015 -55.633 1.00 48.34 90 THR A C 1
ATOM 694 O O . THR A 1 90 ? 1.463 -1.317 -56.555 1.00 48.34 90 THR A O 1
ATOM 697 N N . VAL A 1 91 ? 0.054 -1.930 -54.913 1.00 68.88 91 VAL A N 1
ATOM 698 C CA . VAL A 1 91 ? -0.136 -3.336 -55.331 1.00 68.88 91 VAL A CA 1
ATOM 699 C C . VAL A 1 91 ? -1.492 -3.867 -54.821 1.00 68.88 91 VAL A C 1
ATOM 701 O O . VAL A 1 91 ? -1.810 -3.637 -53.654 1.00 68.88 91 VAL A O 1
ATOM 704 N N . PRO A 1 92 ? -2.312 -4.532 -55.664 1.00 59.47 92 PRO A N 1
ATOM 705 C CA . PRO A 1 92 ? -3.622 -5.076 -55.284 1.00 59.47 92 PRO A CA 1
ATOM 706 C C . PRO A 1 92 ? -3.638 -6.612 -55.095 1.00 59.47 92 PRO A C 1
ATOM 708 O O . PRO A 1 92 ? -2.698 -7.300 -55.481 1.00 59.47 92 PRO A O 1
ATOM 711 N N . ALA A 1 93 ? -4.786 -7.122 -54.614 1.00 46.16 93 ALA A N 1
ATOM 712 C CA . ALA A 1 93 ? -5.144 -8.536 -54.375 1.00 46.16 93 ALA A CA 1
ATOM 713 C C . ALA A 1 93 ? -4.407 -9.210 -53.185 1.00 46.16 93 ALA A C 1
ATOM 715 O O . ALA A 1 93 ? -3.263 -8.904 -52.888 1.00 46.16 93 ALA A O 1
ATOM 716 N N . THR A 1 94 ? -5.013 -10.119 -52.409 1.00 51.62 94 THR A N 1
ATOM 717 C CA . THR A 1 94 ? -6.125 -11.040 -52.727 1.00 51.62 94 THR A CA 1
ATOM 718 C C . THR A 1 94 ? -6.975 -11.337 -51.475 1.00 51.62 94 THR A C 1
ATOM 720 O O . THR A 1 94 ? -6.390 -11.553 -50.414 1.00 51.62 94 THR A O 1
ATOM 723 N N . PRO A 1 95 ? -8.319 -11.414 -51.550 1.00 58.47 95 PRO A N 1
ATOM 724 C CA . PRO A 1 95 ? -9.133 -11.943 -50.458 1.00 58.47 95 PRO A CA 1
ATOM 725 C C . PRO A 1 95 ? -9.208 -13.475 -50.539 1.00 58.47 95 PRO A C 1
ATOM 727 O O . PRO A 1 95 ? -9.614 -14.020 -51.563 1.00 58.47 95 PRO A O 1
ATOM 730 N N . SER A 1 96 ? -8.879 -14.173 -49.452 1.00 55.78 96 SER A N 1
ATOM 731 C CA . SER A 1 96 ? -9.184 -15.600 -49.306 1.00 55.78 96 SER A CA 1
ATOM 732 C C . SER A 1 96 ? -9.900 -15.829 -47.982 1.00 55.78 96 SER A C 1
ATOM 734 O O . SER A 1 96 ? -9.317 -15.676 -46.909 1.00 55.78 96 SER A O 1
ATOM 736 N N . ALA A 1 97 ? -11.191 -16.140 -48.065 1.00 53.19 97 ALA A N 1
ATOM 737 C CA . ALA A 1 97 ? -11.971 -16.562 -46.916 1.00 53.19 97 ALA A CA 1
ATOM 738 C C . ALA A 1 97 ? -11.624 -18.017 -46.578 1.00 53.19 97 ALA A C 1
ATOM 740 O O . ALA A 1 97 ? -11.659 -18.880 -47.453 1.00 53.19 97 ALA A O 1
ATOM 741 N N . SER A 1 98 ? -11.362 -18.298 -45.303 1.00 58.75 98 SER A N 1
ATOM 742 C CA . SER A 1 98 ? -11.381 -19.658 -44.768 1.00 58.75 98 SER A CA 1
ATOM 743 C C . SER A 1 98 ? -12.292 -19.681 -43.546 1.00 58.75 98 SER A C 1
ATOM 745 O O . SER A 1 98 ? -12.147 -18.862 -42.639 1.00 58.75 98 SER A O 1
ATOM 747 N N . LEU A 1 99 ? -13.279 -20.572 -43.575 1.00 57.03 99 LEU A N 1
ATOM 748 C CA . 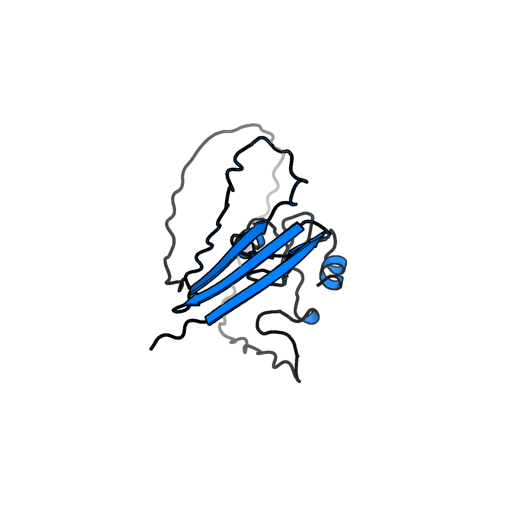LEU A 1 99 ? -14.311 -20.725 -42.554 1.00 57.03 99 LEU A CA 1
ATOM 749 C C . LEU A 1 99 ? -14.027 -21.966 -41.697 1.00 57.03 99 LEU A C 1
ATOM 751 O O . LEU A 1 99 ? -13.593 -22.986 -42.225 1.00 57.03 99 LEU A O 1
ATOM 755 N N . SER A 1 100 ? -14.440 -21.894 -40.424 1.00 54.41 100 SER A N 1
ATOM 756 C CA . SER A 1 100 ? -14.568 -23.012 -39.464 1.00 54.41 100 SER A CA 1
ATOM 757 C C . SER A 1 100 ? -13.267 -23.538 -38.820 1.00 54.41 100 SER A C 1
ATOM 759 O O . SER A 1 100 ? -12.194 -23.366 -39.393 1.00 54.41 100 SER A O 1
ATOM 761 N N . PRO A 1 101 ? -13.338 -24.232 -37.656 1.00 61.53 101 PRO A N 1
ATOM 762 C CA . PRO A 1 101 ? -14.504 -24.523 -36.802 1.00 61.53 101 PRO A CA 1
ATOM 763 C C . PRO A 1 101 ? -14.412 -23.906 -35.378 1.00 61.53 101 PRO A C 1
ATOM 765 O O . PRO A 1 101 ? -13.362 -23.398 -34.987 1.00 61.53 101 PRO A O 1
ATOM 768 N N . PRO A 1 102 ? -15.495 -23.947 -34.574 1.00 64.31 102 PRO A N 1
ATOM 769 C CA . PRO A 1 102 ? -15.481 -23.505 -33.178 1.00 64.31 102 PRO A CA 1
ATOM 770 C C . PRO A 1 102 ? -15.066 -24.610 -32.184 1.00 64.31 102 PRO A C 1
ATOM 772 O O . PRO A 1 102 ? -15.133 -25.798 -32.485 1.00 64.31 102 PRO A O 1
ATOM 775 N N . SER A 1 103 ? -14.788 -24.174 -30.950 1.00 51.12 103 SER A N 1
ATOM 776 C CA . SER A 1 103 ? -14.787 -24.961 -29.704 1.00 51.12 103 SER A CA 1
ATOM 777 C C . SER A 1 103 ? -13.643 -25.952 -29.450 1.00 51.12 103 SER A C 1
ATOM 779 O O . SER A 1 103 ? -13.755 -27.146 -29.714 1.00 51.12 103 SER A O 1
ATOM 781 N N . THR A 1 104 ? -12.668 -25.489 -28.664 1.00 56.94 104 THR A N 1
ATOM 782 C CA . THR A 1 104 ? -12.092 -26.307 -27.585 1.00 56.94 104 THR A CA 1
ATOM 783 C C . THR A 1 104 ? -12.221 -25.511 -26.286 1.00 56.94 104 THR A C 1
ATOM 785 O O . THR A 1 104 ? -11.662 -24.415 -26.214 1.00 56.94 104 THR A O 1
ATOM 788 N N . PRO A 1 105 ? -12.944 -25.987 -25.255 1.00 59.62 105 PRO A N 1
ATOM 789 C CA . PRO A 1 105 ? -12.832 -25.380 -23.940 1.00 59.62 105 PRO A CA 1
ATOM 790 C C . PRO A 1 105 ? -11.412 -25.646 -23.438 1.00 59.62 105 PRO A C 1
ATOM 792 O O . PRO A 1 105 ? -11.027 -26.798 -23.237 1.00 59.62 105 PRO A O 1
ATOM 795 N N . LEU A 1 106 ? -10.622 -24.587 -23.253 1.00 51.53 106 LEU A N 1
ATOM 796 C CA . LEU A 1 106 ? -9.397 -24.692 -22.472 1.00 51.53 106 LEU A CA 1
ATOM 797 C C . LEU A 1 106 ? -9.818 -25.082 -21.059 1.00 51.53 106 LEU A C 1
ATOM 799 O O . LEU A 1 106 ? -10.364 -24.259 -20.323 1.00 51.53 106 LEU A O 1
ATOM 803 N N . SER A 1 107 ? -9.599 -26.352 -20.712 1.00 46.97 107 SER A N 1
ATOM 804 C CA . SER A 1 107 ? -9.709 -26.829 -19.342 1.00 46.97 107 SER A CA 1
ATOM 805 C C . SER A 1 107 ? -8.935 -25.864 -18.463 1.00 46.97 107 SER A C 1
ATOM 807 O O . SER A 1 107 ? -7.735 -25.668 -18.669 1.00 46.97 107 SER A O 1
ATOM 809 N N . LEU A 1 108 ? -9.631 -25.238 -17.516 1.00 52.97 108 LEU A N 1
ATOM 810 C CA . LEU A 1 108 ? -8.995 -24.389 -16.530 1.00 52.97 108 LEU A CA 1
ATOM 811 C C . LEU A 1 108 ? -8.119 -25.313 -15.682 1.00 52.97 108 LEU A C 1
ATOM 813 O O . LEU A 1 108 ? -8.606 -25.982 -14.773 1.00 52.97 108 LEU A O 1
ATOM 817 N N . SER A 1 109 ? -6.841 -25.413 -16.047 1.00 43.94 109 SER A N 1
ATOM 818 C CA . SER A 1 109 ? -5.827 -26.095 -15.258 1.00 43.94 109 SER A CA 1
ATOM 819 C C . SER A 1 109 ? -5.633 -25.278 -13.994 1.00 43.94 109 SER A C 1
ATOM 821 O O . SER A 1 109 ? -4.735 -24.444 -13.908 1.00 43.94 109 SER A O 1
ATOM 823 N N . THR A 1 110 ? -6.520 -25.490 -13.025 1.00 52.16 110 THR A N 1
ATOM 824 C CA . THR A 1 110 ? -6.347 -25.031 -11.657 1.00 52.16 110 THR A CA 1
ATOM 825 C C . THR A 1 110 ? -5.090 -25.723 -11.157 1.00 52.16 110 THR A C 1
ATOM 827 O O . THR A 1 110 ? -5.137 -26.888 -10.757 1.00 52.16 110 THR A O 1
ATOM 830 N N . SER A 1 111 ? -3.953 -25.036 -11.273 1.00 50.84 111 SER A N 1
ATOM 831 C CA . SER A 1 111 ? -2.658 -25.504 -10.798 1.00 50.84 111 SER A CA 1
ATOM 832 C C . SER A 1 111 ? -2.777 -25.755 -9.304 1.00 50.84 111 SER A C 1
ATOM 834 O O . SER A 1 111 ? -2.661 -24.843 -8.491 1.00 50.84 111 SER A O 1
ATOM 836 N N . SER A 1 112 ? -3.081 -27.002 -8.949 1.00 50.88 112 SER A N 1
ATOM 837 C CA . SER A 1 112 ? -3.137 -27.462 -7.572 1.00 50.88 112 SER A CA 1
ATOM 838 C C . SER A 1 112 ? -1.705 -27.436 -7.056 1.00 50.88 112 SER A C 1
ATOM 840 O O . SER A 1 112 ? -0.942 -28.380 -7.278 1.00 50.88 112 SER A O 1
ATOM 842 N N . SER A 1 113 ? -1.316 -26.306 -6.456 1.00 55.59 113 SER A N 1
ATOM 843 C CA . SER A 1 113 ? 0.017 -26.140 -5.899 1.00 55.59 113 SER A CA 1
ATOM 844 C C . SER A 1 113 ? 0.200 -27.192 -4.811 1.00 55.59 113 SER A C 1
ATOM 846 O O . SER A 1 113 ? -0.551 -27.315 -3.838 1.00 55.59 113 SER A O 1
ATOM 848 N N . ARG A 1 114 ? 1.152 -28.077 -5.081 1.00 52.44 114 ARG A N 1
ATOM 849 C CA . ARG A 1 114 ? 1.341 -29.311 -4.338 1.00 52.44 114 ARG A CA 1
ATOM 850 C C . ARG A 1 114 ? 2.124 -28.965 -3.074 1.00 52.44 114 ARG A C 1
ATOM 852 O O . ARG A 1 114 ? 3.231 -28.459 -3.176 1.00 52.44 114 ARG A O 1
ATOM 859 N N . ALA A 1 115 ? 1.555 -29.308 -1.920 1.00 50.53 115 ALA A N 1
ATOM 860 C CA . ALA A 1 115 ? 2.135 -29.170 -0.580 1.00 50.53 115 ALA A CA 1
ATOM 861 C C . ALA A 1 115 ? 2.343 -27.733 -0.045 1.00 50.53 115 ALA A C 1
ATOM 863 O O . ALA A 1 115 ? 3.352 -27.086 -0.288 1.00 50.53 115 ALA A O 1
ATOM 864 N N . GLY A 1 116 ? 1.437 -27.321 0.851 1.00 57.44 116 GLY A N 1
ATOM 865 C CA . GLY A 1 116 ? 1.832 -26.651 2.099 1.00 57.44 116 GLY A CA 1
ATOM 866 C C . GLY A 1 116 ? 2.511 -25.284 2.002 1.00 57.44 116 GLY A C 1
ATOM 867 O O . GLY A 1 116 ? 3.384 -25.006 2.817 1.00 57.44 116 GLY A O 1
ATOM 868 N N . SER A 1 117 ? 2.114 -24.427 1.059 1.00 55.84 117 SER A N 1
ATOM 869 C CA . SER A 1 117 ? 2.558 -23.029 1.053 1.00 55.84 117 SER A CA 1
ATOM 870 C C . SER A 1 117 ? 2.081 -22.307 2.323 1.00 55.84 117 SER A C 1
ATOM 872 O O . SER A 1 117 ? 0.898 -22.001 2.466 1.00 55.84 117 SER A O 1
ATOM 874 N N . THR A 1 118 ? 3.002 -22.023 3.250 1.00 79.94 118 THR A N 1
ATOM 875 C CA . THR A 1 118 ? 2.760 -21.268 4.500 1.00 79.94 118 THR A CA 1
ATOM 876 C C . THR A 1 118 ? 2.644 -19.754 4.248 1.00 79.94 118 THR A C 1
ATOM 878 O O . THR A 1 118 ? 2.988 -18.942 5.106 1.00 79.94 118 THR A O 1
ATOM 881 N N . TYR A 1 119 ? 2.193 -19.347 3.061 1.00 78.56 119 TYR A N 1
ATOM 882 C CA . TYR A 1 119 ? 2.003 -17.941 2.722 1.00 78.56 119 TYR A CA 1
ATOM 883 C C . TYR A 1 119 ? 0.636 -17.446 3.218 1.00 78.56 119 TYR A C 1
ATOM 885 O O . TYR A 1 119 ? -0.351 -18.186 3.148 1.00 78.56 119 TYR A O 1
ATOM 893 N N . PRO A 1 120 ? 0.539 -16.204 3.731 1.00 80.75 120 PRO A N 1
ATOM 894 C CA . PRO A 1 120 ? -0.740 -15.630 4.128 1.00 80.75 120 PRO A CA 1
ATOM 895 C C . PRO A 1 120 ? -1.715 -15.557 2.949 1.00 80.75 120 PRO A C 1
ATOM 897 O O . PRO A 1 120 ? -1.342 -15.185 1.836 1.00 80.75 120 PRO A O 1
ATOM 900 N N . VAL A 1 121 ? -2.988 -15.868 3.201 1.00 82.88 121 VAL A N 1
ATOM 901 C CA . VAL A 1 121 ? -4.046 -15.799 2.183 1.00 82.88 121 VAL A CA 1
ATOM 902 C C . VAL A 1 121 ? -4.099 -14.393 1.578 1.00 82.88 121 VAL A C 1
ATOM 904 O O . VAL A 1 121 ? -4.304 -13.416 2.293 1.00 82.88 121 VAL A O 1
ATOM 907 N N . GLY A 1 122 ? -3.942 -14.306 0.255 1.00 83.44 122 GLY A N 1
ATOM 908 C CA . GLY A 1 122 ? -3.950 -13.046 -0.496 1.00 83.44 122 GLY A CA 1
ATOM 909 C C . GLY A 1 122 ? -2.568 -12.456 -0.801 1.00 83.44 122 GLY A C 1
ATOM 910 O O . GLY A 1 122 ? -2.504 -11.479 -1.545 1.00 83.44 122 GLY A O 1
ATOM 911 N N . ILE A 1 123 ? -1.479 -13.047 -0.296 1.00 89.38 123 ILE A N 1
ATOM 912 C CA . ILE A 1 123 ? -0.105 -12.710 -0.696 1.00 89.38 123 ILE A CA 1
ATOM 913 C C . ILE A 1 123 ? 0.372 -13.764 -1.715 1.00 89.38 123 ILE A C 1
ATOM 915 O O . ILE A 1 123 ? 0.444 -14.940 -1.352 1.00 89.38 123 ILE A O 1
ATOM 919 N N . PRO A 1 124 ? 0.646 -13.400 -2.985 1.00 90.25 124 PRO A N 1
ATOM 920 C CA . PRO A 1 124 ? 1.148 -14.349 -3.979 1.00 90.25 124 PRO A CA 1
ATOM 921 C C . PRO A 1 124 ? 2.550 -14.865 -3.620 1.00 90.25 124 PRO A C 1
ATOM 923 O O . PRO A 1 124 ? 3.352 -14.153 -3.018 1.00 90.25 124 PRO A O 1
ATOM 926 N N . HIS A 1 125 ? 2.858 -16.106 -4.007 1.00 92.38 125 HIS A N 1
ATOM 927 C CA . HIS A 1 125 ? 4.216 -16.639 -3.887 1.00 92.38 125 HIS A CA 1
ATOM 928 C C . HIS A 1 125 ? 5.148 -15.898 -4.862 1.00 92.38 125 HIS A C 1
ATOM 930 O O . HIS A 1 125 ? 4.703 -15.615 -5.976 1.00 92.38 125 HIS A O 1
ATOM 936 N N . PRO A 1 126 ? 6.426 -15.627 -4.531 1.00 91.38 126 PRO A N 1
ATOM 937 C CA . PRO A 1 126 ? 7.354 -14.968 -5.456 1.00 91.38 126 PRO A CA 1
ATOM 938 C C . PRO A 1 126 ? 7.428 -15.647 -6.835 1.00 91.38 126 PRO A C 1
ATOM 940 O O . PRO A 1 126 ? 7.371 -14.967 -7.856 1.00 91.38 126 PRO A O 1
ATOM 943 N N . ASP A 1 127 ? 7.445 -16.985 -6.872 1.00 93.12 127 ASP A N 1
ATOM 944 C CA . ASP A 1 127 ? 7.464 -17.769 -8.122 1.00 93.12 127 ASP A CA 1
ATOM 945 C C . ASP A 1 127 ? 6.184 -17.633 -8.976 1.00 93.12 127 ASP A C 1
ATOM 947 O O . ASP A 1 127 ? 6.223 -17.881 -10.181 1.00 93.12 127 ASP A O 1
ATOM 951 N N . ASP A 1 128 ? 5.057 -17.222 -8.380 1.00 92.38 128 ASP A N 1
ATOM 952 C CA . ASP A 1 128 ? 3.792 -16.982 -9.090 1.00 92.38 128 ASP A CA 1
ATOM 953 C C . ASP A 1 128 ? 3.723 -15.558 -9.694 1.00 92.38 128 ASP A C 1
ATOM 955 O O . ASP A 1 128 ? 2.807 -15.247 -10.465 1.00 92.38 128 ASP A O 1
ATOM 959 N N . ILE A 1 129 ? 4.667 -14.663 -9.362 1.00 93.94 129 ILE A N 1
ATOM 960 C CA . ILE A 1 129 ? 4.646 -13.261 -9.808 1.00 93.94 129 ILE A CA 1
ATOM 961 C C . ILE A 1 129 ? 5.214 -13.135 -11.222 1.00 93.94 129 ILE A C 1
ATOM 963 O O . ILE A 1 129 ? 6.410 -12.953 -11.453 1.00 93.94 129 ILE A O 1
ATOM 967 N N . THR A 1 130 ? 4.314 -13.138 -12.202 1.00 95.44 130 THR A N 1
ATOM 968 C CA . THR A 1 130 ? 4.640 -12.770 -13.584 1.00 95.44 130 THR A CA 1
ATOM 969 C C . THR A 1 130 ? 5.006 -11.289 -13.695 1.00 95.44 130 THR A C 1
ATOM 971 O O . THR A 1 130 ? 4.324 -10.438 -13.120 1.00 95.44 130 THR A O 1
ATOM 974 N N . GLN A 1 131 ? 6.017 -10.960 -14.504 1.00 96.31 131 GLN A N 1
ATOM 975 C CA . GLN A 1 131 ? 6.433 -9.577 -14.744 1.00 96.31 131 GLN A CA 1
ATOM 976 C C . GLN A 1 131 ? 5.270 -8.711 -15.277 1.00 96.31 131 GLN A C 1
ATOM 978 O O . GLN A 1 131 ? 4.758 -8.985 -16.366 1.00 96.31 131 GLN A O 1
ATOM 983 N N . PRO A 1 132 ? 4.859 -7.639 -14.569 1.00 94.12 132 PRO A N 1
ATOM 984 C CA . PRO A 1 132 ? 3.761 -6.790 -15.013 1.00 94.12 132 PRO A CA 1
ATOM 985 C C . PRO A 1 132 ? 4.176 -5.942 -16.221 1.00 94.12 132 PRO A C 1
ATOM 987 O O . PRO A 1 132 ? 5.321 -5.491 -16.326 1.00 94.12 132 PRO A O 1
ATOM 990 N N . MET A 1 133 ? 3.223 -5.658 -17.115 1.00 93.81 133 MET A N 1
ATOM 991 C CA . MET A 1 133 ? 3.462 -4.765 -18.251 1.00 93.81 133 MET A CA 1
ATOM 992 C C . MET A 1 133 ? 3.813 -3.358 -17.745 1.00 93.81 133 MET A C 1
ATOM 994 O O . MET A 1 133 ? 3.019 -2.715 -17.057 1.00 93.81 133 MET A O 1
ATOM 998 N N . ARG A 1 134 ? 5.022 -2.885 -18.066 1.00 89.06 134 ARG A N 1
ATOM 999 C CA . ARG A 1 134 ? 5.574 -1.639 -17.518 1.00 89.06 134 ARG A CA 1
ATOM 1000 C C . ARG A 1 134 ? 5.145 -0.426 -18.348 1.00 89.06 134 ARG A C 1
ATOM 1002 O O . ARG A 1 134 ? 5.609 -0.258 -19.473 1.00 89.06 134 ARG A O 1
ATOM 1009 N N . SER A 1 135 ? 4.318 0.444 -17.771 1.00 88.75 135 SER A N 1
ATOM 1010 C CA . SER A 1 135 ? 3.983 1.765 -18.333 1.00 88.75 135 SER A CA 1
ATOM 1011 C C . SER A 1 135 ? 5.066 2.813 -18.037 1.00 88.75 135 SER A C 1
ATOM 1013 O O . SER A 1 135 ? 5.278 3.737 -18.822 1.00 88.75 135 SER A O 1
ATOM 1015 N N . GLY A 1 136 ? 5.741 2.681 -16.890 1.00 89.81 136 GLY A N 1
ATOM 1016 C CA . GLY A 1 136 ? 6.696 3.656 -16.369 1.00 89.81 136 GLY A CA 1
ATOM 1017 C C . GLY A 1 136 ? 8.174 3.297 -16.560 1.00 89.81 136 GLY A C 1
ATOM 1018 O O . GLY A 1 136 ? 8.564 2.430 -17.344 1.00 89.81 136 GLY A O 1
ATOM 1019 N N . ARG A 1 137 ? 9.028 3.988 -15.793 1.00 94.31 137 ARG A N 1
ATOM 1020 C CA . ARG A 1 137 ? 10.478 3.715 -15.692 1.00 94.31 137 ARG A CA 1
ATOM 1021 C C . ARG A 1 137 ? 10.845 2.751 -14.563 1.00 94.31 137 ARG A C 1
ATOM 1023 O O . ARG A 1 137 ? 11.966 2.251 -14.544 1.00 94.31 137 ARG A O 1
ATOM 1030 N N . HIS A 1 138 ? 9.917 2.506 -13.643 1.00 96.81 138 HIS A N 1
ATOM 1031 C CA . HIS A 1 138 ? 10.141 1.750 -12.418 1.00 96.81 138 HIS A CA 1
ATOM 1032 C C . HIS A 1 138 ? 9.098 0.647 -12.260 1.00 96.81 138 HIS A C 1
ATOM 1034 O O . HIS A 1 138 ? 7.966 0.790 -12.720 1.00 96.81 138 HIS A O 1
ATOM 1040 N N . PHE A 1 139 ? 9.501 -0.427 -11.593 1.00 96.94 139 PHE A N 1
ATOM 1041 C CA . PHE A 1 139 ? 8.605 -1.384 -10.959 1.00 96.94 139 PHE A CA 1
ATOM 1042 C C . PHE A 1 139 ? 8.405 -0.953 -9.510 1.00 96.94 139 PHE A C 1
ATOM 1044 O O . PHE A 1 139 ? 9.324 -0.416 -8.886 1.00 96.94 139 PHE A O 1
ATOM 1051 N N . TYR A 1 140 ? 7.215 -1.187 -8.982 1.00 96.75 140 TYR A N 1
ATOM 1052 C CA . TYR A 1 140 ? 6.836 -0.780 -7.637 1.00 96.75 140 TYR A CA 1
ATOM 1053 C C . TYR A 1 140 ? 6.421 -2.012 -6.846 1.00 96.75 140 TYR A C 1
ATOM 1055 O O . TYR A 1 140 ? 5.570 -2.776 -7.293 1.00 96.75 140 TYR A O 1
ATOM 1063 N N . VAL A 1 141 ? 7.022 -2.188 -5.679 1.00 96.81 141 VAL A N 1
ATOM 1064 C CA . VAL A 1 141 ? 6.762 -3.291 -4.761 1.00 96.81 141 VAL A CA 1
ATOM 1065 C C . VAL A 1 141 ? 5.944 -2.746 -3.602 1.00 96.81 141 VAL A C 1
ATOM 1067 O O . VAL A 1 141 ? 6.372 -1.788 -2.955 1.00 96.81 141 VAL A O 1
ATOM 1070 N N . VAL A 1 142 ? 4.775 -3.332 -3.351 1.00 95.31 142 VAL A N 1
ATOM 1071 C CA . VAL A 1 142 ? 3.933 -3.026 -2.187 1.00 95.31 142 VAL A CA 1
ATOM 1072 C C . VAL A 1 142 ? 4.080 -4.173 -1.196 1.00 95.31 142 VAL A C 1
ATOM 1074 O O . VAL A 1 142 ? 3.638 -5.282 -1.481 1.00 95.31 142 VAL A O 1
ATOM 1077 N N . PHE A 1 143 ? 4.703 -3.894 -0.050 1.00 93.81 143 PHE A N 1
ATOM 1078 C CA . PHE A 1 143 ? 4.939 -4.852 1.038 1.00 93.81 143 PHE A CA 1
ATOM 1079 C C . PHE A 1 143 ? 3.767 -4.916 2.017 1.00 93.81 143 PHE A C 1
ATOM 1081 O O . PHE A 1 143 ? 3.469 -5.963 2.582 1.00 93.81 143 PHE A O 1
ATOM 1088 N N . ALA A 1 144 ? 3.109 -3.775 2.227 1.00 89.44 144 ALA A N 1
ATOM 1089 C CA . ALA A 1 144 ? 1.933 -3.645 3.073 1.00 89.44 144 ALA A CA 1
ATOM 1090 C C . ALA A 1 144 ? 0.957 -2.672 2.408 1.00 89.44 144 ALA A C 1
ATOM 1092 O O . ALA A 1 144 ? 1.316 -1.531 2.116 1.00 89.44 144 ALA A O 1
ATOM 1093 N N . GLY A 1 145 ? -0.267 -3.128 2.161 1.00 89.12 145 GLY A N 1
ATOM 1094 C CA . GLY A 1 145 ? -1.301 -2.408 1.420 1.00 89.12 145 GLY A CA 1
ATOM 1095 C C . GLY A 1 145 ? -2.565 -3.261 1.307 1.00 89.12 145 GLY A C 1
ATOM 1096 O O . GLY A 1 145 ? -2.605 -4.372 1.838 1.00 89.12 145 GLY A O 1
ATOM 1097 N N . PHE A 1 146 ? -3.587 -2.776 0.597 1.00 87.56 146 PHE A N 1
ATOM 1098 C CA . PHE A 1 146 ? -4.780 -3.588 0.312 1.00 87.56 146 PHE A CA 1
ATOM 1099 C C . PHE A 1 146 ? -4.475 -4.763 -0.641 1.00 87.56 146 PHE A C 1
ATOM 1101 O O . PHE A 1 146 ? -5.074 -5.829 -0.529 1.00 87.56 146 PHE A O 1
ATOM 1108 N N . HIS A 1 147 ? -3.487 -4.591 -1.526 1.00 90.62 147 HIS A N 1
ATOM 1109 C CA . HIS A 1 147 ? -2.872 -5.665 -2.306 1.00 90.62 147 HIS A CA 1
ATOM 1110 C C . HIS A 1 147 ? -1.348 -5.609 -2.172 1.00 90.62 147 HIS A C 1
ATOM 1112 O O . HIS A 1 147 ? -0.748 -4.541 -2.286 1.00 90.62 147 HIS A O 1
ATOM 1118 N N . VAL A 1 148 ? -0.738 -6.774 -1.954 1.00 93.62 148 VAL A N 1
ATOM 1119 C CA . VAL A 1 148 ? 0.712 -6.978 -1.824 1.00 93.62 148 VAL A CA 1
ATOM 1120 C C . VAL A 1 148 ? 1.211 -7.600 -3.128 1.00 93.62 148 VAL A C 1
ATOM 1122 O O . VAL A 1 148 ? 0.673 -8.615 -3.567 1.00 93.62 148 VAL A O 1
ATOM 1125 N N . GLY A 1 149 ? 2.203 -6.994 -3.780 1.00 95.44 149 GLY A N 1
ATOM 1126 C CA . GLY A 1 149 ? 2.654 -7.438 -5.104 1.00 95.44 149 GLY A CA 1
ATOM 1127 C C . GLY A 1 149 ? 3.632 -6.487 -5.792 1.00 95.44 149 GLY A C 1
ATOM 1128 O O . GLY A 1 149 ? 4.020 -5.457 -5.233 1.00 95.44 149 GLY A O 1
ATOM 1129 N N . ILE A 1 150 ? 4.001 -6.837 -7.028 1.00 96.69 150 ILE A N 1
ATOM 1130 C CA . ILE A 1 150 ? 4.854 -6.031 -7.909 1.00 96.69 150 ILE A CA 1
ATOM 1131 C C . ILE A 1 150 ? 4.009 -5.473 -9.054 1.00 96.69 150 ILE A C 1
ATOM 1133 O O . ILE A 1 150 ? 3.340 -6.215 -9.771 1.00 96.69 150 ILE A O 1
ATOM 1137 N N . PHE A 1 151 ? 4.072 -4.160 -9.252 1.00 95.94 151 PHE A N 1
ATOM 1138 C CA . PHE A 1 151 ? 3.219 -3.419 -10.176 1.00 95.94 151 PHE A CA 1
ATOM 1139 C C . PHE A 1 151 ? 4.049 -2.615 -11.185 1.00 95.94 151 PHE A C 1
ATOM 1141 O O . PHE A 1 151 ? 5.128 -2.098 -10.874 1.00 95.94 151 PHE A O 1
ATOM 1148 N N . GLY A 1 152 ? 3.534 -2.515 -12.413 1.00 95.62 152 GLY A N 1
ATOM 1149 C CA . GLY A 1 152 ? 4.184 -1.815 -13.529 1.00 95.62 152 GLY A CA 1
ATOM 1150 C C . GLY A 1 152 ?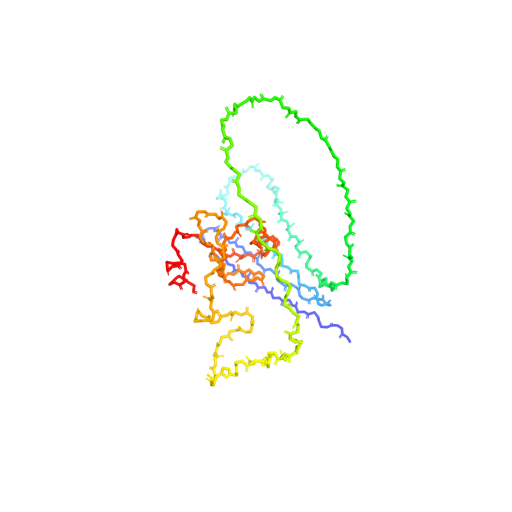 3.768 -0.349 -13.688 1.00 95.62 152 GLY A C 1
ATOM 1151 O O . GLY A 1 152 ? 4.427 0.377 -14.436 1.00 95.62 152 GLY A O 1
ATOM 1152 N N . ASP A 1 153 ? 2.701 0.075 -12.997 1.00 93.25 153 ASP A N 1
ATOM 1153 C CA . ASP A 1 153 ? 2.143 1.427 -13.057 1.00 93.25 153 ASP A CA 1
ATOM 1154 C C . ASP A 1 153 ? 1.768 1.972 -11.670 1.00 93.25 153 ASP A C 1
ATOM 1156 O O . ASP A 1 153 ? 1.008 1.359 -10.924 1.00 93.25 153 ASP A O 1
ATOM 1160 N N . TRP A 1 154 ? 2.257 3.169 -11.341 1.00 88.38 154 TRP A N 1
ATOM 1161 C CA . TRP A 1 154 ? 1.974 3.829 -10.063 1.00 88.38 154 TRP A CA 1
ATOM 1162 C C . TRP A 1 154 ? 0.519 4.314 -9.944 1.00 88.38 154 TRP A C 1
ATOM 1164 O O . TRP A 1 154 ? -0.105 4.203 -8.888 1.00 88.38 154 TRP A O 1
ATOM 1174 N N . TRP A 1 155 ? -0.020 4.900 -11.016 1.00 86.69 155 TRP A N 1
ATOM 1175 C CA . TRP A 1 155 ? -1.159 5.816 -10.912 1.00 86.69 155 TRP A CA 1
ATOM 1176 C C . TRP A 1 155 ? -2.514 5.134 -11.088 1.00 86.69 155 TRP A C 1
ATOM 1178 O O . TRP A 1 155 ? -3.472 5.507 -10.415 1.00 86.69 155 TRP A O 1
ATOM 1188 N N . THR A 1 156 ? -2.591 4.127 -11.959 1.00 88.56 156 THR A N 1
ATOM 1189 C CA . THR A 1 156 ? -3.817 3.360 -12.231 1.00 88.56 156 THR A CA 1
ATOM 1190 C C . THR A 1 156 ? -3.989 2.155 -11.311 1.00 88.56 156 THR A C 1
ATOM 1192 O O . THR A 1 156 ? -5.122 1.785 -11.022 1.00 88.56 156 THR A O 1
ATOM 1195 N N . GLN A 1 157 ? -2.890 1.556 -10.838 1.00 87.50 157 GLN A N 1
ATOM 1196 C CA . GLN A 1 157 ? -2.919 0.356 -9.995 1.00 87.50 157 GLN A CA 1
ATOM 1197 C C . GLN A 1 157 ? -2.733 0.731 -8.520 1.00 87.50 157 GLN A C 1
ATOM 1199 O O . GLN A 1 157 ? -3.643 0.595 -7.709 1.00 87.50 157 GLN A O 1
ATOM 1204 N N . ILE A 1 158 ? -1.561 1.261 -8.168 1.00 87.62 158 ILE A N 1
ATOM 1205 C CA . ILE A 1 158 ? -1.110 1.283 -6.769 1.00 87.62 158 ILE A CA 1
ATOM 1206 C C . ILE A 1 158 ? -1.785 2.368 -5.943 1.00 87.62 158 ILE A C 1
ATOM 1208 O O . ILE A 1 158 ? -2.097 2.131 -4.777 1.00 87.62 158 ILE A O 1
ATOM 1212 N N . LYS A 1 159 ? -2.067 3.538 -6.533 1.00 88.19 159 LYS A N 1
ATOM 1213 C CA . LYS A 1 159 ? -2.753 4.622 -5.816 1.00 88.19 159 LYS A CA 1
ATOM 1214 C C . LYS A 1 159 ? -4.042 4.124 -5.139 1.00 88.19 159 LYS A C 1
ATOM 1216 O O . LYS A 1 159 ? -4.238 4.384 -3.957 1.00 88.19 159 LYS A O 1
ATOM 1221 N N . ALA A 1 160 ? -4.856 3.342 -5.851 1.00 85.75 160 ALA A N 1
ATOM 1222 C CA . ALA A 1 160 ? -6.107 2.783 -5.335 1.00 85.75 160 ALA A CA 1
ATOM 1223 C C . ALA A 1 160 ? -5.919 1.737 -4.214 1.00 85.75 160 ALA A C 1
ATOM 1225 O O . ALA A 1 160 ? -6.848 1.494 -3.451 1.00 85.75 160 ALA A O 1
ATOM 1226 N N . TYR A 1 161 ? -4.737 1.122 -4.100 1.00 81.38 161 TYR A N 1
ATOM 1227 C CA . TYR A 1 161 ? -4.419 0.103 -3.087 1.00 81.38 161 TYR A CA 1
ATOM 1228 C C . TYR A 1 161 ? -3.715 0.665 -1.841 1.00 81.38 161 TYR A C 1
ATOM 1230 O O . TYR A 1 161 ? -3.590 -0.039 -0.836 1.00 81.38 161 TYR A O 1
ATOM 1238 N N . MET A 1 162 ? -3.255 1.916 -1.923 1.00 83.44 162 MET A N 1
ATOM 1239 C CA . MET A 1 162 ? -2.546 2.646 -0.867 1.00 83.44 162 MET A CA 1
ATOM 1240 C C . MET A 1 162 ? -3.420 3.730 -0.216 1.00 83.44 162 MET A C 1
ATOM 1242 O O . MET A 1 162 ? -3.249 4.042 0.962 1.00 83.44 162 MET A O 1
ATOM 1246 N N . GLU A 1 163 ? -4.351 4.328 -0.967 1.00 87.31 163 GLU A N 1
ATOM 1247 C CA . GLU A 1 163 ? -5.208 5.417 -0.489 1.00 87.31 163 GLU A CA 1
ATOM 1248 C C . GLU A 1 163 ? -6.099 4.951 0.679 1.00 87.31 163 GLU A C 1
ATOM 1250 O O . GLU A 1 163 ? -6.874 4.006 0.568 1.00 87.31 163 GLU A O 1
ATOM 1255 N N . GLY A 1 164 ? -5.944 5.598 1.840 1.00 84.50 164 GLY A N 1
ATOM 1256 C CA . GLY A 1 164 ? -6.645 5.237 3.078 1.00 84.50 164 GLY A CA 1
ATOM 1257 C C . GLY A 1 164 ? -6.036 4.079 3.884 1.00 84.50 164 GLY A C 1
ATOM 1258 O O . GLY A 1 164 ? -6.540 3.793 4.970 1.00 84.50 164 GLY A O 1
ATOM 1259 N N . VAL A 1 165 ? -4.953 3.436 3.427 1.00 84.31 165 VAL A N 1
ATOM 1260 C CA . VAL A 1 165 ? -4.299 2.341 4.170 1.00 84.31 165 VAL A CA 1
ATOM 1261 C C . VAL A 1 165 ? -3.182 2.888 5.065 1.00 84.31 165 VAL A C 1
ATOM 1263 O O . VAL A 1 165 ? -2.083 3.203 4.606 1.00 84.31 165 VAL A O 1
ATOM 1266 N N . SER A 1 166 ? -3.458 2.987 6.367 1.00 85.62 166 SER A N 1
ATOM 1267 C CA . SER A 1 166 ? -2.458 3.371 7.374 1.00 85.62 166 SER A CA 1
ATOM 1268 C C . SER A 1 166 ? -1.383 2.289 7.536 1.00 85.62 166 SER A C 1
ATOM 1270 O O . SER A 1 166 ? -1.693 1.101 7.506 1.00 85.62 166 SER A O 1
ATOM 1272 N N . GLY A 1 167 ? -0.120 2.691 7.714 1.00 86.19 167 GLY A N 1
ATOM 1273 C CA . GLY A 1 167 ? 1.013 1.760 7.825 1.00 86.19 167 GLY A CA 1
ATOM 1274 C C . GLY A 1 167 ? 1.403 1.061 6.516 1.00 86.19 167 GLY A C 1
ATOM 1275 O O . GLY A 1 167 ? 2.173 0.103 6.542 1.00 86.19 167 GLY A O 1
ATOM 1276 N N . SER A 1 168 ? 0.882 1.520 5.377 1.00 89.31 168 SER A N 1
ATOM 1277 C CA . SER A 1 168 ? 1.237 0.980 4.069 1.00 89.31 168 SER A CA 1
ATOM 1278 C C . SER A 1 168 ? 2.700 1.277 3.706 1.00 89.31 168 SER A C 1
ATOM 1280 O O . SER A 1 168 ? 3.230 2.355 3.982 1.00 89.31 168 SER A O 1
ATOM 1282 N N . HIS A 1 169 ? 3.378 0.295 3.109 1.00 93.00 169 HIS A N 1
ATOM 1283 C CA . HIS A 1 169 ? 4.816 0.338 2.841 1.00 93.00 169 HIS A CA 1
ATOM 1284 C C . HIS A 1 169 ? 5.123 -0.182 1.440 1.00 93.00 169 HIS A C 1
ATOM 1286 O O . HIS A 1 169 ? 4.630 -1.229 1.015 1.00 93.00 169 HIS A O 1
ATOM 1292 N N . GLN A 1 170 ? 5.965 0.564 0.731 1.00 94.69 170 GLN A N 1
ATOM 1293 C CA . GLN A 1 170 ? 6.269 0.353 -0.674 1.00 94.69 170 GLN A CA 1
ATOM 1294 C C . GLN A 1 170 ? 7.680 0.831 -1.023 1.00 94.69 170 GLN A C 1
ATOM 1296 O O . GLN A 1 170 ? 8.220 1.732 -0.377 1.00 94.69 170 GLN A O 1
ATOM 1301 N N . LYS A 1 171 ? 8.244 0.293 -2.103 1.00 97.38 171 LYS A N 1
ATOM 1302 C CA . LYS A 1 171 ? 9.527 0.726 -2.672 1.00 97.38 171 LYS A CA 1
ATOM 1303 C C . LYS A 1 171 ? 9.496 0.600 -4.193 1.00 97.38 171 LYS A C 1
ATOM 1305 O O . LYS A 1 171 ? 8.694 -0.153 -4.734 1.00 97.38 171 LYS A O 1
ATOM 1310 N N . TYR A 1 172 ? 10.349 1.341 -4.892 1.00 96.94 172 TYR A N 1
ATOM 1311 C CA . TYR A 1 172 ? 10.459 1.272 -6.348 1.00 96.94 172 TYR A CA 1
ATOM 1312 C C . TYR A 1 172 ? 11.871 0.874 -6.787 1.00 96.94 172 TYR A C 1
ATOM 1314 O O . TYR A 1 172 ? 12.857 1.187 -6.118 1.00 96.94 172 TYR A O 1
ATOM 1322 N N . PHE A 1 173 ? 11.951 0.197 -7.930 1.00 97.81 173 PHE A N 1
ATOM 1323 C CA . PHE A 1 173 ? 13.174 -0.351 -8.518 1.00 97.81 173 PHE A CA 1
ATOM 1324 C C . PHE A 1 173 ? 13.182 -0.101 -10.031 1.00 97.81 173 PHE A C 1
ATOM 1326 O O . PHE A 1 173 ? 12.131 0.042 -10.653 1.00 97.81 173 PHE A O 1
ATOM 1333 N N . SER A 1 174 ? 14.354 -0.005 -10.658 1.00 97.19 174 SER A N 1
ATOM 1334 C CA . SER A 1 174 ? 14.475 0.198 -12.115 1.00 97.19 174 SER A CA 1
ATOM 1335 C C . SER A 1 174 ? 14.347 -1.105 -12.918 1.00 97.19 174 SER A C 1
ATOM 1337 O O . SER A 1 174 ? 13.872 -1.082 -14.059 1.00 97.19 174 SER A O 1
ATOM 1339 N N . ARG A 1 175 ? 14.740 -2.239 -12.322 1.00 97.69 175 ARG A N 1
ATOM 1340 C CA . ARG A 1 175 ? 14.650 -3.590 -12.894 1.00 97.69 175 ARG A CA 1
ATOM 1341 C C . ARG A 1 175 ? 13.564 -4.408 -12.201 1.00 97.69 175 ARG A C 1
ATOM 1343 O O . ARG A 1 175 ? 13.210 -4.129 -11.060 1.00 97.69 175 A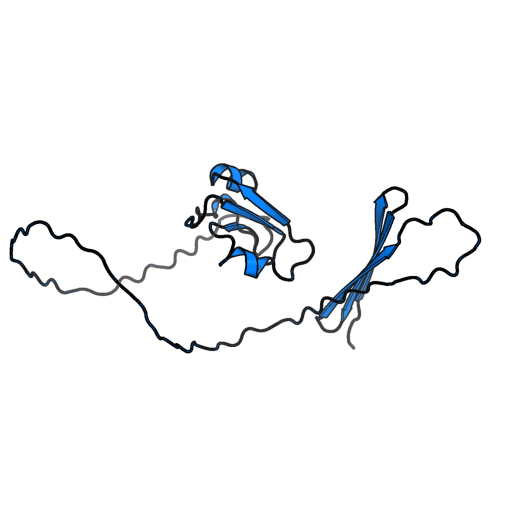RG A O 1
ATOM 1350 N N . PHE A 1 176 ? 13.049 -5.414 -12.905 1.00 96.81 176 PHE A N 1
ATOM 1351 C CA . PHE A 1 176 ? 12.092 -6.359 -12.330 1.00 96.81 176 PHE A CA 1
ATOM 1352 C C . PHE A 1 176 ? 12.789 -7.349 -11.394 1.00 96.81 176 PHE A C 1
ATOM 1354 O O . PHE A 1 176 ? 12.286 -7.590 -10.307 1.00 96.81 176 PHE A O 1
ATOM 1361 N N . ASP A 1 177 ? 13.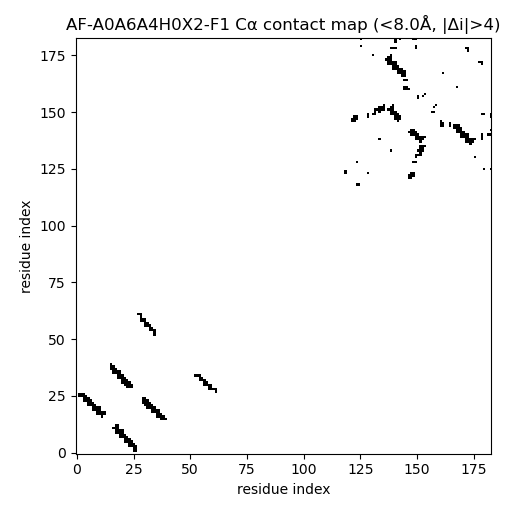980 -7.826 -11.764 1.00 97.69 177 ASP A N 1
ATOM 1362 C CA . ASP A 1 177 ? 14.790 -8.744 -10.949 1.00 97.69 177 ASP A CA 1
ATOM 1363 C C . ASP A 1 177 ? 15.042 -8.178 -9.538 1.00 97.69 177 ASP A C 1
ATOM 1365 O O . ASP A 1 177 ? 14.813 -8.859 -8.546 1.00 97.69 177 ASP A O 1
ATOM 1369 N N . ASP A 1 178 ? 15.423 -6.897 -9.445 1.00 98.00 178 ASP A N 1
ATOM 1370 C CA . ASP A 1 178 ? 15.656 -6.203 -8.168 1.00 98.00 178 ASP A CA 1
ATOM 1371 C C . ASP A 1 178 ? 14.361 -6.028 -7.351 1.00 98.00 178 ASP A C 1
ATOM 1373 O O . ASP A 1 178 ? 14.398 -6.013 -6.123 1.00 98.00 178 ASP A O 1
ATOM 1377 N N . ALA A 1 179 ? 13.216 -5.878 -8.029 1.00 97.50 179 ALA A N 1
ATOM 1378 C CA . ALA A 1 179 ? 11.904 -5.778 -7.394 1.00 97.50 179 ALA A CA 1
ATOM 1379 C C . ALA A 1 179 ? 11.443 -7.136 -6.845 1.00 97.50 179 ALA A C 1
ATOM 1381 O O . ALA A 1 179 ? 10.909 -7.192 -5.743 1.00 97.50 179 ALA A O 1
ATOM 1382 N N . LEU A 1 180 ? 11.684 -8.217 -7.594 1.00 96.94 180 LEU A N 1
ATOM 1383 C CA . LEU A 1 180 ? 11.347 -9.588 -7.214 1.00 96.94 180 LEU A CA 1
ATOM 1384 C C . LEU A 1 180 ? 12.265 -10.121 -6.110 1.00 96.94 180 LEU A C 1
ATOM 1386 O O . LEU A 1 180 ? 11.793 -10.795 -5.208 1.00 96.94 180 LEU A O 1
ATOM 1390 N N . ALA A 1 181 ? 13.550 -9.763 -6.127 1.00 96.56 181 ALA A N 1
ATOM 1391 C CA . ALA A 1 181 ? 14.491 -10.093 -5.056 1.00 96.56 181 ALA A CA 1
ATOM 1392 C C . ALA A 1 181 ? 14.248 -9.304 -3.754 1.00 96.56 181 ALA A C 1
ATOM 1394 O O . ALA A 1 181 ? 14.798 -9.656 -2.712 1.00 96.56 181 ALA A O 1
ATOM 1395 N N . ALA A 1 182 ? 13.482 -8.211 -3.818 1.00 96.44 182 ALA A N 1
ATOM 1396 C CA . ALA A 1 182 ? 13.110 -7.419 -2.653 1.00 96.44 182 ALA A CA 1
ATOM 1397 C C . ALA A 1 182 ? 11.754 -7.809 -2.049 1.00 96.44 182 ALA A C 1
ATOM 1399 O O . ALA A 1 182 ? 11.521 -7.426 -0.904 1.00 96.44 182 ALA A O 1
ATOM 1400 N N . TYR A 1 183 ? 10.891 -8.477 -2.826 1.00 93.56 183 TYR A N 1
ATOM 1401 C CA . TYR A 1 183 ? 9.531 -8.900 -2.477 1.00 93.56 183 TYR A CA 1
ATOM 1402 C C . TYR A 1 183 ? 9.521 -10.075 -1.490 1.00 93.56 183 TYR A C 1
ATOM 1404 O O . TYR A 1 183 ? 8.862 -9.911 -0.440 1.00 93.56 183 TYR A O 1
#

Organism: NCBI:txid1447944

Solvent-accessible surface area (backbone atoms only — not comparable to full-atom values): 12678 Å² total; per-residue (Å²): 133,85,73,74,47,77,48,79,49,74,49,74,81,49,101,58,36,38,32,45,37,38,39,39,36,48,92,86,30,55,42,56,40,54,47,78,47,75,54,82,70,79,86,70,95,82,73,90,80,78,84,80,82,72,79,56,81,60,80,54,72,87,80,78,89,76,90,80,85,90,83,90,84,84,88,80,91,88,86,87,87,81,88,86,89,80,85,87,86,88,87,82,87,81,92,78,90,82,82,87,82,85,88,78,83,77,74,80,76,74,77,73,78,77,76,83,77,91,60,60,92,81,49,75,56,77,92,72,63,69,85,52,79,64,79,58,78,42,32,35,34,30,79,34,48,79,57,43,50,70,40,16,44,65,76,85,55,46,46,76,34,43,67,89,43,82,88,49,40,71,52,73,28,76,44,64,68,63,39,61,77,67,106

Foldseek 3Di:
DWDKDKDWDKDDPDPFKIKIWIWIDTPNWIWIWIWIDGGPDPDPDDDDDDDDTDTDTQTDDPDDDDDDDDDDDDDDDDDDDDDDDDDDDDDDDDDDDDDDDDDDPPDPCPPPPPDDDPDPPQADDLVVADDEDAPDQKWKAKCDWQHGHIYRDCPPPPCVGHVSDPPTDMDIDRDPVVNSVVD

Sequence (183 aa):
MAHRRCFHARIKYNDDAEADITIECHNNMVTTTVVFRPPATPDSPSQPHRSTSVSYTTHHLPQNPIAGSPSLSARRTTRAPSCWSTASTTVPATPSASLSPPSTPLSLSTSSSRAGSTYPVGIPHPDDITQPMRSGRHFYVVFAGFHVGIFGDWWTQIKAYMEGVSGSHQKYFSRFDDALAAY

Radius of gyration: 28.44 Å; Cα contacts (8 Å, |Δi|>4): 200; chains: 1; bounding box: 41×61×90 Å

Mean predicted aligned error: 18.74 Å

pLDDT: mean 73.82, std 19.35, range [37.59, 98.0]

InterPro domains:
  IPR009027 Large ribosomal subunit protein bL9/RNase H1, N-terminal [SSF55658] (138-181)
  IPR011320 Ribonuclease H1, N-terminal [PF01693] (139-182)
  IPR037056 Ribonuclease H1, N-terminal domain superfamily [G3DSA:3.40.970.10] (138-181)